Protein AF-A0A8I1UK30-F1 (afdb_monomer_lite)

Structure (mmCIF, N/CA/C/O backbone):
data_AF-A0A8I1UK30-F1
#
_entry.id   AF-A0A8I1UK30-F1
#
loop_
_atom_site.group_PDB
_atom_site.id
_atom_site.type_symbol
_atom_site.label_atom_id
_atom_site.label_alt_id
_atom_site.label_comp_id
_atom_site.label_asym_id
_atom_site.label_entity_id
_atom_site.label_seq_id
_atom_site.pdbx_PDB_ins_code
_atom_site.Cartn_x
_atom_site.Cartn_y
_atom_site.Cartn_z
_atom_site.occupancy
_atom_site.B_iso_or_equiv
_atom_site.auth_seq_id
_atom_site.auth_comp_id
_atom_site.auth_asym_id
_atom_site.auth_atom_id
_atom_site.pdbx_PDB_model_num
ATOM 1 N N . MET A 1 1 ? -23.308 -31.234 -6.712 1.00 50.31 1 MET A N 1
ATOM 2 C CA . MET A 1 1 ? -22.220 -30.333 -6.279 1.00 50.31 1 MET A CA 1
ATOM 3 C C . MET A 1 1 ? -22.793 -29.437 -5.202 1.00 50.31 1 MET A C 1
ATOM 5 O O . MET A 1 1 ? -23.796 -28.784 -5.464 1.00 50.31 1 MET A O 1
ATOM 9 N N . SER A 1 2 ? -22.263 -29.523 -3.980 1.00 52.38 2 SER A N 1
ATOM 10 C CA . SER A 1 2 ? -22.681 -28.654 -2.873 1.00 52.38 2 SER A CA 1
ATOM 11 C C . SER A 1 2 ? -22.330 -27.202 -3.210 1.00 52.38 2 SER A C 1
ATOM 13 O O . SER A 1 2 ? -21.312 -26.961 -3.854 1.00 52.38 2 SER A O 1
ATOM 15 N N . ALA A 1 3 ? -23.142 -26.240 -2.773 1.00 56.44 3 ALA A N 1
ATOM 16 C CA . ALA A 1 3 ? -22.876 -24.811 -2.966 1.00 56.44 3 ALA A CA 1
ATOM 17 C C . ALA A 1 3 ? -21.623 -24.302 -2.210 1.00 56.44 3 ALA A C 1
ATOM 19 O O . ALA A 1 3 ? -21.266 -23.135 -2.356 1.00 56.44 3 ALA A O 1
ATOM 20 N N . ASP A 1 4 ?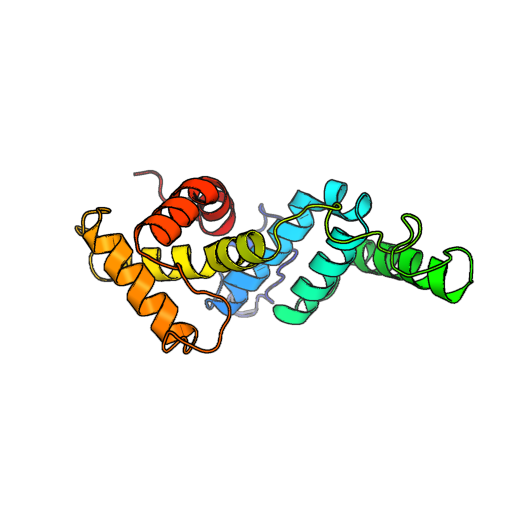 -20.965 -25.165 -1.428 1.00 56.59 4 ASP A N 1
ATOM 21 C CA . ASP A 1 4 ? -19.765 -24.858 -0.636 1.00 56.59 4 ASP A CA 1
ATOM 22 C C . ASP A 1 4 ? -18.428 -25.039 -1.377 1.00 56.59 4 ASP A C 1
ATOM 24 O O . ASP A 1 4 ? -17.391 -24.640 -0.856 1.00 56.59 4 ASP A O 1
ATOM 28 N N . ASP A 1 5 ? -18.422 -25.584 -2.597 1.00 65.56 5 ASP A N 1
ATOM 29 C CA . ASP A 1 5 ? -17.180 -25.924 -3.322 1.00 65.56 5 ASP A CA 1
ATOM 30 C C . ASP A 1 5 ? -16.670 -24.810 -4.257 1.00 65.56 5 ASP A C 1
ATOM 32 O O . ASP A 1 5 ? -15.857 -25.039 -5.156 1.00 65.56 5 ASP A O 1
ATOM 36 N N . GLN A 1 6 ? -17.160 -23.578 -4.091 1.00 69.19 6 GLN A N 1
ATOM 37 C CA . GLN A 1 6 ? -16.719 -22.471 -4.934 1.00 69.19 6 GLN A CA 1
ATOM 38 C C . GLN A 1 6 ? -15.297 -22.037 -4.541 1.00 69.19 6 GLN A C 1
ATOM 40 O O . GLN A 1 6 ? -15.047 -21.508 -3.452 1.00 69.19 6 GLN A O 1
ATOM 45 N N . VAL A 1 7 ? -14.352 -22.268 -5.455 1.00 79.94 7 VAL A N 1
ATOM 46 C CA . VAL A 1 7 ? -12.963 -21.813 -5.338 1.00 79.94 7 VAL A CA 1
ATOM 47 C C . VAL A 1 7 ? -12.948 -20.285 -5.301 1.00 79.94 7 VAL A C 1
ATOM 49 O O . VAL A 1 7 ? -13.528 -19.628 -6.165 1.00 79.94 7 VAL A O 1
ATOM 52 N N . PHE A 1 8 ? -12.300 -19.723 -4.279 1.00 82.56 8 PHE A N 1
ATOM 53 C CA . PHE A 1 8 ? -12.121 -18.281 -4.152 1.00 82.56 8 PHE A CA 1
ATOM 54 C C . PHE A 1 8 ? -11.173 -17.789 -5.251 1.00 82.56 8 PHE A C 1
ATOM 56 O O . PHE A 1 8 ? -10.024 -18.225 -5.314 1.00 82.56 8 PHE A O 1
ATOM 63 N N . ASP A 1 9 ? -11.656 -16.883 -6.098 1.00 85.56 9 ASP A N 1
ATOM 64 C CA . ASP A 1 9 ? -10.844 -16.190 -7.095 1.00 85.56 9 ASP A CA 1
ATOM 65 C C . ASP A 1 9 ? -10.746 -14.698 -6.726 1.00 85.56 9 ASP A C 1
ATOM 67 O O . ASP A 1 9 ? -11.724 -13.959 -6.887 1.00 85.56 9 ASP A O 1
ATOM 71 N N . PRO A 1 10 ? -9.584 -14.221 -6.237 1.00 84.25 10 PRO A N 1
ATOM 72 C CA . PRO A 1 10 ? -9.408 -12.821 -5.863 1.00 84.25 10 PRO A CA 1
ATOM 73 C C . PRO A 1 10 ? -9.454 -11.870 -7.068 1.00 84.25 10 PRO A C 1
ATOM 75 O O . PRO A 1 10 ? -9.667 -10.670 -6.883 1.00 84.25 10 PRO A O 1
ATOM 78 N N . TRP A 1 11 ? -9.272 -12.382 -8.289 1.00 87.19 11 TRP A N 1
ATOM 79 C CA . TRP A 1 11 ? -9.275 -11.607 -9.529 1.00 87.19 11 TRP A CA 1
ATOM 80 C C . TRP A 1 11 ? -10.645 -11.558 -10.213 1.00 87.19 11 TRP A C 1
ATOM 82 O O . TRP A 1 11 ? -10.782 -10.888 -11.241 1.00 87.19 11 TRP A O 1
ATOM 92 N N . ALA A 1 12 ? -11.657 -12.226 -9.650 1.00 81.94 12 ALA A N 1
ATOM 93 C CA . ALA A 1 12 ? -12.985 -12.288 -10.239 1.00 81.94 12 ALA A CA 1
ATOM 94 C C . ALA A 1 12 ? -13.599 -10.879 -10.422 1.00 81.94 12 ALA A C 1
ATOM 96 O O . ALA A 1 12 ? -13.458 -10.011 -9.548 1.00 81.94 12 ALA A O 1
ATOM 97 N N . PRO A 1 13 ? -14.317 -10.625 -11.537 1.00 69.25 13 PRO A N 1
ATOM 98 C CA . PRO A 1 13 ? -14.999 -9.354 -11.763 1.00 69.25 13 PRO A CA 1
ATOM 99 C C . PRO A 1 13 ? -15.991 -9.024 -10.640 1.00 69.25 13 PRO A C 1
ATOM 101 O O . PRO A 1 13 ? -16.641 -9.916 -10.093 1.00 69.25 13 PRO A O 1
ATOM 104 N N . ILE A 1 14 ? -16.164 -7.728 -10.351 1.00 56.78 14 ILE A N 1
ATOM 105 C CA . ILE A 1 14 ? -17.041 -7.204 -9.279 1.00 56.78 14 ILE A CA 1
ATOM 106 C C . ILE A 1 14 ? -18.488 -7.712 -9.400 1.00 56.78 14 ILE A C 1
ATOM 108 O O . ILE A 1 14 ? -19.177 -7.870 -8.395 1.00 56.78 14 ILE A O 1
ATOM 112 N N . GLU A 1 15 ? -18.942 -7.970 -10.624 1.00 56.75 15 GLU A N 1
ATOM 113 C CA . GLU A 1 15 ? -20.310 -8.397 -10.927 1.00 56.75 15 GLU A CA 1
ATOM 114 C C . GLU A 1 15 ? -20.541 -9.899 -10.712 1.00 56.75 15 GLU A C 1
ATOM 116 O O . GLU A 1 15 ? -21.681 -10.357 -10.731 1.00 56.75 15 GLU A O 1
ATOM 121 N N . SER A 1 16 ? -19.480 -10.675 -10.477 1.00 57.94 16 SER A N 1
ATOM 122 C CA . SER A 1 16 ? -19.604 -12.111 -10.239 1.00 57.94 16 SER A CA 1
ATOM 123 C C . SER A 1 16 ? -20.128 -12.402 -8.827 1.00 57.94 16 SER A C 1
ATOM 125 O O . SER A 1 16 ? -19.696 -11.800 -7.841 1.00 57.94 16 SER A O 1
ATOM 127 N N . GLU A 1 17 ? -21.030 -13.381 -8.699 1.00 56.00 17 GLU A N 1
ATOM 128 C CA . GLU A 1 17 ? -21.495 -13.880 -7.393 1.00 56.00 17 GLU A CA 1
ATOM 129 C C . GLU A 1 17 ? -20.339 -14.370 -6.500 1.00 56.00 17 GLU A C 1
ATOM 131 O O . GLU A 1 17 ? -20.442 -14.305 -5.274 1.00 56.00 17 GLU A O 1
ATOM 136 N N . ALA A 1 18 ? -19.206 -14.760 -7.100 1.00 51.00 18 ALA A N 1
ATOM 137 C CA . ALA A 1 18 ? -17.977 -15.159 -6.412 1.00 51.00 18 ALA A CA 1
ATOM 138 C C . ALA A 1 18 ? -17.380 -14.047 -5.524 1.00 51.00 18 ALA A C 1
ATOM 140 O O . ALA A 1 18 ? -16.772 -14.338 -4.496 1.00 51.00 18 ALA A O 1
ATOM 141 N N . ALA A 1 19 ? -17.605 -12.769 -5.851 1.00 52.00 19 ALA A N 1
ATOM 142 C CA . ALA A 1 19 ? -17.094 -11.640 -5.070 1.00 52.00 19 ALA A CA 1
ATOM 143 C C . ALA A 1 19 ? -17.818 -11.435 -3.719 1.00 52.00 19 ALA A C 1
ATOM 145 O O . ALA A 1 19 ? -17.380 -10.614 -2.906 1.00 52.00 19 ALA A O 1
ATOM 146 N N . ARG A 1 20 ? -18.939 -12.138 -3.476 1.00 55.19 20 ARG A N 1
ATOM 147 C CA . ARG A 1 20 ? -19.853 -11.875 -2.347 1.00 55.19 20 ARG A CA 1
ATOM 148 C C . ARG A 1 20 ? -19.607 -12.718 -1.094 1.00 55.19 20 ARG A C 1
ATOM 150 O O . ARG A 1 20 ? -20.280 -12.482 -0.094 1.00 55.19 20 ARG A O 1
ATOM 157 N N . ARG A 1 21 ? -18.672 -13.673 -1.101 1.00 63.75 21 ARG A N 1
ATOM 158 C CA . ARG A 1 21 ? -18.444 -14.574 0.045 1.00 63.75 21 ARG A CA 1
ATOM 159 C C . 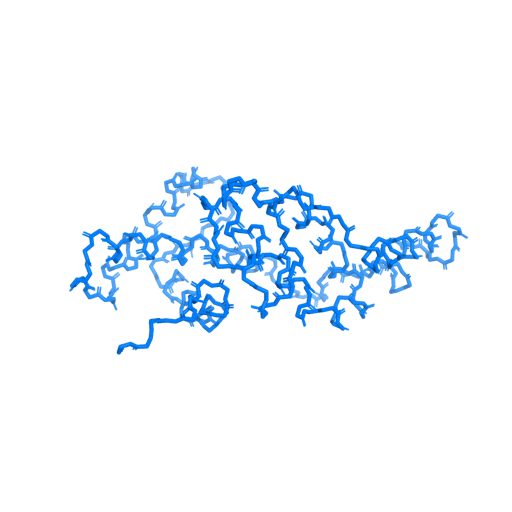ARG A 1 21 ? -16.964 -14.718 0.384 1.00 63.75 21 ARG A C 1
ATOM 161 O O . ARG A 1 21 ? -16.362 -15.748 0.110 1.00 63.75 21 ARG A O 1
ATOM 168 N N . TYR A 1 22 ? -16.389 -13.700 1.020 1.00 71.75 22 TYR A N 1
ATOM 169 C CA . TYR A 1 22 ? -15.145 -13.910 1.765 1.00 71.75 22 TYR A CA 1
ATOM 170 C C . TYR A 1 22 ? -15.457 -14.779 2.977 1.00 71.75 22 TYR A C 1
ATOM 172 O O . TYR A 1 22 ? -16.353 -14.445 3.755 1.00 71.75 22 TYR A O 1
ATOM 180 N N . ARG A 1 23 ? -14.734 -15.884 3.148 1.00 79.56 23 ARG A N 1
ATOM 181 C CA . ARG A 1 23 ? -14.915 -16.776 4.302 1.00 79.56 23 ARG A CA 1
ATOM 182 C C . ARG A 1 23 ? -14.201 -16.265 5.548 1.00 79.56 23 ARG A C 1
ATOM 184 O O . ARG A 1 23 ? -14.548 -16.657 6.656 1.00 79.56 23 ARG A O 1
ATOM 191 N N . ASN A 1 24 ? -13.186 -15.423 5.371 1.00 80.06 24 ASN A N 1
ATOM 192 C CA . ASN A 1 24 ? -12.346 -14.902 6.442 1.00 80.06 24 ASN A CA 1
ATOM 193 C C . ASN A 1 24 ? -11.689 -13.566 6.040 1.00 80.06 24 ASN A C 1
ATOM 195 O O . ASN A 1 24 ? -11.750 -13.140 4.883 1.00 80.06 24 ASN A O 1
ATOM 199 N N . ASP A 1 25 ? -11.031 -12.924 7.008 1.00 74.62 25 ASP A N 1
ATOM 200 C CA . ASP A 1 25 ? -10.311 -11.659 6.814 1.00 74.62 25 ASP A CA 1
ATOM 201 C C . ASP A 1 25 ? -9.193 -11.763 5.765 1.00 74.62 25 ASP A C 1
ATOM 203 O O . ASP A 1 25 ? -8.916 -10.793 5.061 1.00 74.62 25 ASP A O 1
ATOM 207 N N . HIS A 1 26 ? -8.557 -12.930 5.630 1.00 80.88 26 HIS A N 1
ATOM 208 C CA . HIS A 1 26 ? -7.477 -13.134 4.667 1.00 80.88 26 HIS A CA 1
ATOM 209 C C . HIS A 1 26 ? -7.989 -13.054 3.223 1.00 80.88 26 HIS A C 1
ATOM 211 O O . HIS A 1 26 ? -7.468 -12.272 2.430 1.00 80.88 26 HIS A O 1
ATOM 217 N N . GLU A 1 27 ? -9.066 -13.771 2.902 1.00 83.88 27 GLU A N 1
ATOM 218 C CA . GLU A 1 27 ? -9.719 -13.720 1.587 1.00 83.88 27 GLU A CA 1
ATOM 219 C C . GLU A 1 27 ? -10.284 -12.329 1.285 1.00 83.88 27 GLU A C 1
ATOM 221 O O . GLU A 1 27 ? -10.187 -11.842 0.156 1.00 83.88 27 GLU A O 1
ATOM 226 N N . LEU A 1 28 ? -10.830 -11.650 2.302 1.00 78.62 28 LEU A N 1
ATOM 227 C CA . LEU A 1 28 ? -11.248 -10.257 2.165 1.00 78.62 28 LEU A CA 1
ATOM 228 C C . LEU A 1 28 ? -10.068 -9.387 1.726 1.00 78.62 28 LEU A C 1
ATOM 230 O O . LEU A 1 28 ? -10.180 -8.667 0.732 1.00 78.62 28 LEU A O 1
ATOM 234 N N . MET A 1 29 ? -8.930 -9.480 2.416 1.00 79.31 29 MET A N 1
ATOM 235 C CA . MET A 1 29 ? -7.731 -8.718 2.068 1.00 79.31 29 MET A CA 1
ATOM 236 C C . MET A 1 29 ? -7.209 -9.073 0.676 1.00 79.31 29 MET A C 1
ATOM 238 O O . MET A 1 29 ? -6.905 -8.167 -0.098 1.00 79.31 29 MET A O 1
ATOM 242 N N . GLN A 1 30 ? -7.183 -10.355 0.313 1.00 85.62 30 GLN A N 1
ATOM 243 C CA . GLN A 1 30 ? -6.809 -10.806 -1.027 1.00 85.62 30 GLN A CA 1
ATOM 244 C C . GLN A 1 30 ? -7.672 -10.154 -2.111 1.00 85.62 30 GLN A C 1
ATOM 246 O O . GLN A 1 30 ? -7.141 -9.545 -3.042 1.00 85.62 30 GLN A O 1
ATOM 251 N N . GLY A 1 31 ? -8.999 -10.197 -1.958 1.00 84.00 31 GLY A N 1
ATOM 252 C CA . GLY A 1 31 ? -9.918 -9.565 -2.903 1.00 84.00 31 GLY A CA 1
ATOM 253 C C . GLY A 1 31 ? -9.755 -8.044 -2.952 1.00 84.00 31 GLY A C 1
ATOM 254 O O . GLY A 1 31 ? -9.777 -7.445 -4.028 1.00 84.00 31 GLY A O 1
ATOM 255 N N . VAL A 1 32 ? -9.559 -7.393 -1.802 1.00 81.25 32 VAL A N 1
ATOM 256 C CA . VAL A 1 32 ? -9.328 -5.941 -1.719 1.00 81.25 32 VAL A CA 1
ATOM 257 C C . VAL A 1 32 ? -8.067 -5.536 -2.482 1.00 81.25 32 VAL A C 1
ATOM 259 O O . VAL A 1 32 ? -8.097 -4.578 -3.259 1.00 81.25 32 VAL A O 1
ATOM 262 N N . ILE A 1 33 ? -6.975 -6.276 -2.301 1.00 87.12 33 ILE A N 1
ATOM 263 C CA . ILE A 1 33 ? -5.687 -5.991 -2.935 1.00 87.12 33 ILE A CA 1
ATOM 264 C C . ILE A 1 33 ? -5.744 -6.273 -4.436 1.00 87.12 33 ILE A C 1
ATOM 266 O O . ILE A 1 33 ? -5.364 -5.405 -5.223 1.00 87.12 33 ILE A O 1
ATOM 270 N N . ALA A 1 34 ? -6.296 -7.414 -4.850 1.00 90.19 34 ALA A N 1
ATOM 271 C CA . ALA A 1 34 ? -6.469 -7.751 -6.261 1.00 90.19 34 ALA A CA 1
ATOM 272 C C . ALA A 1 34 ? -7.338 -6.715 -7.002 1.00 90.19 34 ALA A C 1
ATOM 274 O O . ALA A 1 34 ? -6.984 -6.259 -8.097 1.00 90.19 34 ALA A O 1
ATOM 275 N N . ARG A 1 35 ? -8.420 -6.230 -6.372 1.00 86.50 35 ARG A N 1
ATOM 276 C CA . ARG A 1 35 ? -9.212 -5.101 -6.894 1.00 86.50 35 ARG A CA 1
ATOM 277 C C . ARG A 1 35 ? -8.409 -3.810 -6.972 1.00 86.50 35 ARG A C 1
ATOM 279 O O . ARG A 1 35 ? -8.512 -3.092 -7.964 1.00 86.50 35 ARG A O 1
ATOM 286 N N . GLY A 1 36 ? -7.624 -3.503 -5.943 1.00 88.00 36 GLY A N 1
ATOM 287 C CA . GLY A 1 36 ? -6.757 -2.326 -5.913 1.00 88.00 36 GLY A CA 1
ATOM 288 C C . GLY A 1 36 ? -5.708 -2.335 -7.028 1.00 88.00 36 GLY A C 1
ATOM 289 O O . GLY A 1 36 ? -5.463 -1.297 -7.639 1.00 88.00 36 GLY A O 1
ATOM 290 N N . ILE A 1 37 ? -5.127 -3.501 -7.326 1.00 93.38 37 ILE A N 1
ATOM 291 C CA . ILE A 1 37 ? -4.189 -3.697 -8.440 1.00 93.38 37 ILE A CA 1
ATOM 292 C C . ILE A 1 37 ? -4.919 -3.542 -9.781 1.00 93.38 37 ILE A C 1
ATOM 294 O O . ILE A 1 37 ? -4.463 -2.798 -10.645 1.00 93.38 37 ILE A O 1
ATOM 298 N N . THR A 1 38 ? -6.092 -4.159 -9.932 1.00 91.94 38 THR A N 1
ATOM 299 C CA . THR A 1 38 ? -6.888 -4.079 -11.169 1.00 91.94 38 THR A CA 1
ATOM 300 C C . THR A 1 38 ? -7.321 -2.645 -11.487 1.00 91.94 38 THR A C 1
ATOM 302 O O . THR A 1 38 ? -7.149 -2.186 -12.614 1.00 91.94 38 THR A O 1
ATOM 305 N N . ARG A 1 39 ? -7.827 -1.899 -10.494 1.00 89.81 39 ARG A N 1
ATOM 306 C CA . ARG A 1 39 ? -8.268 -0.501 -10.665 1.00 89.81 39 ARG A CA 1
ATOM 307 C C . ARG A 1 39 ? -7.129 0.437 -11.067 1.00 89.81 39 ARG A C 1
ATOM 309 O O . ARG A 1 39 ? -7.358 1.360 -11.837 1.00 89.81 39 ARG A O 1
ATOM 316 N N . ARG A 1 40 ? -5.916 0.194 -10.561 1.00 93.12 40 ARG A N 1
ATOM 317 C CA . ARG A 1 40 ? -4.733 1.033 -10.809 1.00 93.12 40 ARG A CA 1
ATOM 318 C C . ARG A 1 40 ? -3.864 0.533 -11.957 1.00 93.12 40 ARG A C 1
ATOM 320 O O . ARG A 1 40 ? -2.748 1.012 -12.118 1.00 93.12 40 ARG A O 1
ATOM 327 N N . ARG A 1 41 ? -4.341 -0.415 -12.771 1.00 95.00 41 ARG A N 1
ATOM 328 C CA . ARG A 1 41 ? -3.539 -1.029 -13.840 1.00 95.00 41 ARG A CA 1
ATOM 329 C C . ARG A 1 41 ? -2.835 0.002 -14.729 1.00 95.00 41 ARG A C 1
ATOM 331 O O . ARG A 1 41 ? -1.637 -0.116 -14.952 1.00 95.00 41 ARG A O 1
ATOM 338 N N . SER A 1 42 ? -3.556 1.028 -15.184 1.00 93.94 42 SER A N 1
ATOM 339 C CA . SER A 1 42 ? -3.001 2.060 -16.072 1.00 93.94 42 SER A CA 1
ATOM 340 C C . SER A 1 42 ? -1.929 2.933 -15.409 1.00 93.94 42 SER A C 1
ATOM 342 O O . SER A 1 42 ? -1.061 3.464 -16.099 1.00 93.94 42 SER A O 1
ATOM 344 N N . GLU A 1 43 ? -1.979 3.101 -14.088 1.00 93.38 43 GLU A N 1
ATOM 345 C CA . GLU A 1 43 ? -0.961 3.801 -13.296 1.00 93.38 43 GLU A CA 1
ATOM 346 C C . GLU A 1 43 ? 0.253 2.896 -13.070 1.00 93.38 43 GLU A C 1
ATOM 348 O O . GLU A 1 43 ? 1.393 3.330 -13.237 1.00 93.38 43 GLU A O 1
ATOM 353 N N . ILE A 1 44 ? -0.004 1.620 -12.762 1.00 96.12 44 ILE A N 1
ATOM 354 C CA . ILE A 1 44 ? 1.015 0.593 -12.546 1.00 96.12 44 ILE A CA 1
ATOM 355 C C . ILE A 1 44 ? 1.868 0.417 -13.802 1.00 96.12 44 ILE A C 1
ATOM 357 O O . ILE A 1 44 ? 3.086 0.498 -13.721 1.00 96.12 44 ILE A O 1
ATOM 361 N N . GLU A 1 45 ? 1.261 0.255 -14.978 1.00 94.88 45 GLU A N 1
ATOM 362 C CA . GLU A 1 45 ? 2.000 0.076 -16.239 1.00 94.88 45 GLU A CA 1
ATOM 363 C C . GLU A 1 45 ? 2.929 1.271 -16.552 1.00 94.88 45 GLU A C 1
ATOM 365 O O . GLU A 1 45 ? 3.996 1.103 -17.148 1.00 94.88 45 GLU A O 1
ATOM 370 N N . LYS A 1 46 ? 2.578 2.481 -16.095 1.00 93.38 46 LYS A N 1
ATOM 371 C CA . LYS A 1 46 ? 3.369 3.702 -16.318 1.00 93.38 46 LYS A CA 1
ATOM 372 C C . LYS A 1 46 ? 4.530 3.870 -15.339 1.00 93.38 46 LYS A C 1
ATOM 374 O O . LYS A 1 46 ? 5.498 4.541 -15.687 1.00 93.38 46 LYS A O 1
ATOM 379 N N . SER A 1 47 ? 4.470 3.271 -14.151 1.00 93.75 47 SER A N 1
ATOM 380 C CA . SER A 1 47 ? 5.448 3.485 -13.078 1.00 93.75 47 SER A CA 1
ATOM 381 C C . SER A 1 47 ? 6.135 2.185 -12.676 1.00 93.75 47 SER A C 1
ATOM 383 O O . SER A 1 47 ? 5.512 1.265 -12.152 1.00 93.75 47 SER A O 1
ATOM 385 N N . GLY A 1 48 ? 7.453 2.115 -12.862 1.00 94.88 48 GLY A N 1
ATOM 386 C CA . GLY A 1 48 ? 8.222 0.924 -12.501 1.00 94.88 48 GLY A CA 1
ATOM 387 C C . GLY A 1 48 ? 8.179 0.606 -11.007 1.00 94.88 48 GLY A C 1
ATOM 388 O O . GLY A 1 48 ? 8.104 -0.563 -10.623 1.00 94.88 48 GLY A O 1
ATOM 389 N N . PHE A 1 49 ? 8.118 1.634 -10.165 1.00 93.94 49 PHE A N 1
ATOM 390 C CA . PHE A 1 49 ? 7.911 1.460 -8.736 1.00 93.94 49 PHE A CA 1
ATOM 391 C C . PHE A 1 49 ? 6.553 0.824 -8.422 1.00 93.94 49 PHE A C 1
ATOM 393 O O . PHE A 1 49 ? 6.484 -0.103 -7.617 1.00 93.94 49 PHE A O 1
ATOM 400 N N . GLU A 1 50 ? 5.483 1.253 -9.094 1.00 95.31 50 GLU A N 1
ATOM 401 C CA . GLU A 1 50 ? 4.147 0.683 -8.892 1.00 95.31 50 GLU A CA 1
ATOM 402 C C . GLU A 1 50 ? 4.059 -0.773 -9.372 1.00 95.31 50 GLU A C 1
ATOM 404 O O . GLU A 1 50 ? 3.388 -1.584 -8.734 1.00 95.31 50 GLU A O 1
ATOM 409 N N . VAL A 1 51 ? 4.791 -1.149 -10.430 1.00 97.56 51 VAL A N 1
ATOM 410 C CA . VAL A 1 51 ? 4.941 -2.559 -10.851 1.00 97.56 51 VAL A CA 1
ATOM 411 C C . VAL A 1 51 ? 5.556 -3.387 -9.729 1.00 97.56 51 VAL A C 1
ATOM 413 O O . VAL A 1 51 ? 5.031 -4.441 -9.368 1.00 97.56 51 VAL A O 1
ATOM 416 N N . MET A 1 52 ? 6.651 -2.900 -9.145 1.00 96.25 52 MET A N 1
ATOM 417 C CA . MET A 1 52 ? 7.329 -3.582 -8.045 1.00 96.25 52 MET A CA 1
ATOM 418 C C . MET A 1 52 ? 6.429 -3.691 -6.811 1.00 96.25 52 MET A C 1
ATOM 420 O O . MET A 1 52 ? 6.365 -4.750 -6.186 1.00 96.25 52 MET A O 1
ATOM 424 N N . GLN A 1 53 ? 5.696 -2.624 -6.487 1.00 94.69 53 GLN A N 1
ATOM 425 C CA . GLN A 1 53 ? 4.760 -2.594 -5.370 1.00 94.69 53 GLN A CA 1
ATOM 426 C C . GLN A 1 53 ? 3.609 -3.585 -5.575 1.00 94.69 53 GLN A C 1
ATOM 428 O O . GLN A 1 53 ? 3.291 -4.333 -4.654 1.00 94.69 53 GLN A O 1
ATOM 433 N N . ALA A 1 54 ? 3.035 -3.657 -6.777 1.00 96.75 54 ALA A N 1
ATOM 434 C CA . ALA A 1 54 ? 1.974 -4.609 -7.095 1.00 96.75 54 ALA A CA 1
ATOM 435 C C . ALA A 1 54 ? 2.461 -6.067 -7.019 1.00 96.75 54 ALA A C 1
ATOM 437 O O . ALA A 1 54 ? 1.761 -6.915 -6.472 1.00 96.75 54 ALA A O 1
ATOM 438 N N . VAL A 1 55 ? 3.680 -6.364 -7.490 1.00 97.81 55 VAL A N 1
ATOM 439 C CA . VAL A 1 55 ? 4.296 -7.697 -7.334 1.00 97.81 55 VAL A CA 1
ATOM 440 C C . VAL A 1 55 ? 4.528 -8.028 -5.858 1.00 97.81 55 VAL A C 1
ATOM 442 O O . VAL A 1 55 ? 4.219 -9.137 -5.420 1.00 97.81 55 VAL A O 1
ATOM 445 N N . ALA A 1 56 ? 5.030 -7.070 -5.077 1.00 95.56 56 ALA A N 1
ATOM 446 C CA . ALA A 1 56 ? 5.231 -7.243 -3.643 1.00 95.56 56 ALA A CA 1
ATOM 447 C C . ALA A 1 56 ? 3.907 -7.453 -2.892 1.00 95.56 56 ALA A C 1
ATOM 449 O O . ALA A 1 56 ? 3.865 -8.233 -1.942 1.00 95.56 56 ALA A O 1
ATOM 450 N N . ASP A 1 57 ? 2.832 -6.786 -3.309 1.00 93.31 57 ASP A N 1
ATOM 451 C CA . ASP A 1 57 ? 1.499 -6.994 -2.751 1.00 93.31 57 ASP A CA 1
ATOM 452 C C . ASP A 1 57 ? 0.961 -8.381 -3.122 1.00 93.31 57 ASP A C 1
ATOM 454 O O . ASP A 1 57 ? 0.466 -9.079 -2.239 1.00 93.31 57 ASP A O 1
ATOM 458 N N . CYS A 1 58 ? 1.149 -8.848 -4.363 1.00 96.06 58 CYS A N 1
ATOM 459 C CA . CYS A 1 58 ? 0.806 -10.225 -4.719 1.00 96.06 58 CYS A CA 1
ATOM 460 C C . CYS A 1 58 ? 1.544 -11.243 -3.839 1.00 96.06 58 CYS A C 1
ATOM 462 O O . CYS A 1 58 ? 0.915 -12.138 -3.288 1.00 96.06 58 CYS A O 1
ATOM 464 N N . ALA A 1 59 ? 2.853 -11.073 -3.635 1.00 94.81 59 ALA A N 1
ATOM 465 C CA . ALA A 1 59 ? 3.629 -11.958 -2.768 1.00 94.81 59 ALA A CA 1
ATOM 466 C C . ALA A 1 59 ? 3.185 -11.888 -1.295 1.00 94.81 59 ALA A C 1
ATOM 468 O O . ALA A 1 59 ? 3.103 -12.914 -0.629 1.00 94.81 59 ALA A O 1
ATOM 469 N N . ARG A 1 60 ? 2.881 -10.687 -0.780 1.00 87.69 60 ARG A N 1
ATOM 470 C CA . ARG A 1 60 ? 2.472 -10.477 0.620 1.00 87.69 60 ARG A CA 1
ATOM 471 C C . ARG A 1 60 ? 1.130 -11.121 0.950 1.00 87.69 60 ARG A C 1
ATOM 473 O O . ARG A 1 60 ? 0.959 -11.588 2.068 1.00 87.69 60 ARG A O 1
ATOM 480 N N . TYR A 1 61 ? 0.189 -11.073 0.016 1.00 86.12 61 TYR A N 1
ATOM 481 C CA . TYR A 1 61 ? -1.169 -11.577 0.208 1.00 86.12 61 TYR A CA 1
ATOM 482 C C . TYR A 1 61 ? -1.399 -12.905 -0.520 1.00 86.12 61 TYR A C 1
ATOM 484 O O . TYR A 1 61 ? -2.542 -13.277 -0.752 1.00 86.12 61 TYR A O 1
ATOM 492 N N . GLU A 1 62 ? -0.330 -13.609 -0.905 1.00 92.88 62 GLU A N 1
ATOM 493 C CA . GLU A 1 62 ? -0.403 -14.936 -1.536 1.00 92.88 62 GLU A CA 1
ATOM 494 C C . GLU A 1 62 ? -1.287 -14.968 -2.801 1.00 92.88 62 GLU A C 1
ATOM 496 O O . GLU A 1 62 ? -1.967 -15.950 -3.096 1.00 92.88 62 GLU A O 1
ATOM 501 N N . LEU A 1 63 ? -1.294 -13.874 -3.565 1.00 94.25 63 LEU A N 1
ATOM 502 C CA . LEU A 1 63 ? -2.017 -13.779 -4.827 1.00 94.25 63 LEU A CA 1
ATOM 503 C C . LEU A 1 63 ? -1.164 -14.329 -5.969 1.00 94.25 63 LEU A C 1
ATOM 505 O O . LEU A 1 63 ? 0.017 -13.999 -6.110 1.00 94.25 63 LEU A O 1
ATOM 509 N N . VAL A 1 64 ? -1.800 -15.077 -6.870 1.00 95.94 64 VAL A N 1
ATOM 510 C CA . VAL A 1 64 ? -1.202 -15.398 -8.170 1.00 95.94 64 VAL A CA 1
ATOM 511 C C . VAL A 1 64 ? -1.020 -14.101 -8.958 1.00 95.94 64 VAL A C 1
ATOM 513 O O . VAL A 1 64 ? -1.972 -13.342 -9.136 1.00 95.94 64 VAL A O 1
ATOM 516 N N . ILE A 1 65 ? 0.201 -13.841 -9.432 1.00 96.69 65 ILE A N 1
ATOM 517 C CA . ILE A 1 65 ? 0.515 -12.646 -10.227 1.00 96.69 65 ILE A CA 1
ATOM 518 C C . ILE A 1 65 ? -0.232 -12.727 -11.570 1.00 96.69 65 ILE A C 1
ATOM 520 O O . ILE A 1 65 ? -0.057 -13.710 -12.295 1.00 96.69 65 ILE A O 1
ATOM 524 N N . PRO A 1 66 ? -1.026 -11.708 -11.950 1.00 96.56 66 PRO A N 1
ATOM 525 C CA . PRO A 1 66 ? -1.755 -11.735 -13.208 1.00 96.56 66 PRO A CA 1
ATOM 526 C C . PRO A 1 66 ? -0.786 -11.591 -14.399 1.00 96.56 66 PRO A C 1
ATOM 528 O O . PRO A 1 66 ? 0.220 -10.882 -14.277 1.00 96.56 66 PRO A O 1
ATOM 531 N N . PRO A 1 67 ? -1.079 -12.197 -15.570 1.00 97.00 67 PRO A N 1
ATOM 532 C CA . PRO A 1 67 ? -0.145 -12.240 -16.701 1.00 97.00 67 PRO A CA 1
ATOM 533 C C . PRO A 1 67 ? 0.401 -10.873 -17.126 1.00 97.00 67 PRO A C 1
ATOM 535 O O . PRO A 1 67 ? 1.606 -10.725 -17.302 1.00 97.00 67 PRO A O 1
ATOM 538 N N . TRP A 1 68 ? -0.460 -9.851 -17.188 1.00 96.75 68 TRP A N 1
ATOM 539 C CA . TRP A 1 68 ? -0.061 -8.493 -17.577 1.00 96.75 68 TRP A CA 1
ATOM 540 C C . TRP A 1 68 ? 0.979 -7.882 -16.625 1.00 96.75 68 TRP A C 1
ATOM 542 O O . TRP A 1 68 ? 1.913 -7.220 -17.072 1.00 96.75 68 TRP A O 1
ATOM 552 N N . LEU A 1 69 ? 0.855 -8.136 -15.318 1.00 98.00 69 LEU A N 1
ATOM 553 C CA . LEU A 1 69 ? 1.793 -7.628 -14.318 1.00 98.00 69 LEU A CA 1
ATOM 554 C C . LEU A 1 69 ? 3.117 -8.391 -14.389 1.00 98.00 69 LEU A C 1
ATOM 556 O O . LEU A 1 69 ? 4.186 -7.794 -14.270 1.00 98.00 69 LEU A O 1
ATOM 560 N N . ALA A 1 70 ? 3.049 -9.705 -14.620 1.00 98.25 70 ALA A N 1
ATOM 561 C CA . ALA A 1 70 ? 4.233 -10.529 -14.821 1.00 98.25 70 ALA A CA 1
ATOM 562 C C . ALA A 1 70 ? 5.022 -10.086 -16.062 1.00 98.25 70 ALA A C 1
ATOM 564 O O . ALA A 1 70 ? 6.250 -10.020 -16.012 1.00 98.25 70 ALA A O 1
ATOM 565 N N . ASP A 1 71 ? 4.341 -9.782 -17.166 1.00 98.19 71 ASP A N 1
ATOM 566 C CA . ASP A 1 71 ? 4.977 -9.320 -18.401 1.00 98.19 71 ASP A CA 1
ATOM 567 C C . ASP A 1 71 ? 5.631 -7.952 -18.226 1.00 98.19 71 ASP A C 1
ATOM 569 O O . ASP A 1 71 ? 6.779 -7.769 -18.633 1.00 98.19 71 ASP A O 1
ATOM 573 N N . GLU A 1 72 ? 4.967 -7.029 -17.533 1.00 97.88 72 GLU A N 1
ATOM 574 C CA . GLU A 1 72 ? 5.530 -5.711 -17.253 1.00 97.88 72 GLU A CA 1
ATOM 575 C C . GLU A 1 72 ? 6.743 -5.785 -16.308 1.00 97.88 72 GLU A C 1
ATOM 577 O O . GLU A 1 72 ? 7.776 -5.156 -16.560 1.00 97.88 72 GLU A O 1
ATOM 582 N N . PHE A 1 73 ? 6.679 -6.626 -15.269 1.00 98.31 73 PHE A N 1
ATOM 583 C CA . PHE A 1 73 ? 7.829 -6.899 -14.405 1.00 98.31 73 PHE A CA 1
ATOM 584 C C . PHE A 1 73 ? 8.997 -7.498 -15.200 1.00 98.31 73 PHE A C 1
ATOM 586 O O . PHE A 1 73 ? 10.123 -7.007 -15.110 1.00 98.31 73 PHE A O 1
ATOM 593 N N . LYS A 1 74 ? 8.736 -8.526 -16.023 1.00 98.31 74 LYS A N 1
ATOM 594 C CA . LYS A 1 74 ? 9.746 -9.161 -16.885 1.00 98.31 74 LYS A CA 1
ATOM 595 C C . LYS A 1 74 ? 10.376 -8.154 -17.843 1.00 98.31 74 LYS A C 1
ATOM 597 O O . LYS A 1 74 ? 11.592 -8.171 -18.003 1.00 98.31 74 LYS A O 1
ATOM 602 N N . ARG A 1 75 ? 9.581 -7.281 -18.469 1.00 97.81 75 ARG A N 1
ATOM 603 C CA . ARG A 1 75 ? 10.063 -6.244 -19.393 1.00 97.81 75 ARG A CA 1
ATOM 604 C C . ARG A 1 75 ? 11.084 -5.331 -18.711 1.00 97.81 75 ARG A C 1
ATOM 606 O O . ARG A 1 75 ? 12.184 -5.163 -19.232 1.00 97.81 75 ARG A O 1
ATOM 613 N N . ARG A 1 76 ? 10.749 -4.806 -17.528 1.00 97.62 76 ARG A N 1
ATOM 614 C CA . ARG A 1 76 ? 11.615 -3.904 -16.743 1.00 97.62 76 ARG A CA 1
ATOM 615 C C . ARG A 1 76 ? 12.844 -4.615 -16.177 1.00 97.62 76 ARG A C 1
ATOM 617 O O . ARG A 1 76 ? 13.952 -4.097 -16.268 1.00 97.62 76 ARG A O 1
ATOM 624 N N . PHE A 1 77 ? 12.671 -5.835 -15.670 1.00 98.06 77 PHE A N 1
ATOM 625 C CA . PHE A 1 77 ? 13.773 -6.682 -15.211 1.00 98.06 77 PHE A CA 1
ATOM 626 C C . PHE A 1 77 ? 14.765 -6.984 -16.343 1.00 98.06 77 PHE A C 1
ATOM 628 O O . PHE A 1 77 ? 15.979 -6.854 -16.181 1.00 98.06 77 PHE A O 1
ATOM 635 N N . ASN A 1 78 ? 14.249 -7.341 -17.522 1.00 98.00 78 ASN A N 1
ATOM 636 C CA . ASN A 1 78 ? 15.067 -7.640 -18.690 1.00 98.00 78 ASN A CA 1
ATOM 637 C C . ASN A 1 78 ? 15.792 -6.405 -19.231 1.00 98.00 78 ASN A C 1
ATOM 639 O O . ASN A 1 78 ? 16.861 -6.573 -19.809 1.00 98.00 78 ASN A O 1
ATOM 643 N N . ALA A 1 79 ? 15.274 -5.188 -19.027 1.00 97.69 79 ALA A N 1
ATOM 644 C CA . ALA A 1 79 ? 15.990 -3.968 -19.394 1.00 97.69 79 ALA A CA 1
ATOM 645 C C . ALA A 1 79 ? 17.337 -3.868 -18.658 1.00 97.69 79 ALA A C 1
ATOM 647 O O . ALA A 1 79 ? 18.354 -3.587 -19.286 1.00 97.69 79 ALA A O 1
ATOM 648 N N . VAL A 1 80 ? 17.373 -4.189 -17.359 1.00 96.88 80 VAL A N 1
ATOM 649 C CA . VAL A 1 80 ? 18.629 -4.250 -16.589 1.00 96.88 80 VAL A CA 1
ATOM 650 C C . VAL A 1 80 ? 19.465 -5.457 -17.007 1.00 96.88 80 VAL A C 1
ATOM 652 O O . VAL A 1 80 ? 20.639 -5.313 -17.334 1.00 96.88 80 VAL A O 1
ATOM 655 N N . ARG A 1 81 ? 18.857 -6.651 -17.058 1.00 97.69 81 ARG A N 1
ATOM 656 C CA . ARG A 1 81 ? 19.565 -7.902 -17.388 1.00 97.69 81 ARG A CA 1
ATOM 657 C C . ARG A 1 81 ? 20.255 -7.853 -18.753 1.00 97.69 81 ARG A C 1
ATOM 659 O O . ARG A 1 81 ? 21.332 -8.413 -18.921 1.00 97.69 81 ARG A O 1
ATOM 666 N N . ASN A 1 82 ? 19.619 -7.215 -19.728 1.00 97.50 82 ASN A N 1
ATOM 667 C CA . ASN A 1 82 ? 20.123 -7.109 -21.091 1.00 97.50 82 ASN A CA 1
ATOM 668 C C . ASN A 1 82 ? 20.959 -5.831 -21.305 1.00 97.50 82 ASN A C 1
ATOM 670 O O . ASN A 1 82 ? 21.258 -5.509 -22.451 1.00 97.50 82 ASN A O 1
ATOM 674 N N . HIS A 1 83 ? 21.331 -5.115 -20.236 1.00 96.12 83 HIS A N 1
ATOM 675 C CA . HIS A 1 83 ? 22.147 -3.892 -20.272 1.00 96.12 83 HIS A CA 1
ATOM 676 C C . HIS A 1 83 ? 21.542 -2.742 -21.100 1.00 96.12 83 HIS A C 1
ATOM 678 O O . HIS A 1 83 ? 22.266 -1.883 -21.596 1.00 96.12 83 HIS A O 1
ATOM 684 N N . VAL A 1 84 ? 20.216 -2.723 -21.261 1.00 96.62 84 VAL A N 1
ATOM 685 C CA . VAL A 1 84 ? 19.484 -1.615 -21.896 1.00 96.62 84 VAL A CA 1
ATOM 686 C C . VAL A 1 84 ? 19.347 -0.454 -20.907 1.00 96.62 84 VAL A C 1
ATOM 688 O O . VAL A 1 84 ? 19.576 0.697 -21.262 1.00 96.62 84 VAL A O 1
ATOM 691 N N . ALA A 1 85 ? 19.031 -0.774 -19.650 1.00 96.19 85 ALA A N 1
ATOM 692 C CA . ALA A 1 85 ? 19.012 0.163 -18.537 1.00 96.19 85 ALA A CA 1
ATOM 693 C C . ALA A 1 85 ? 20.354 0.139 -17.795 1.00 96.19 85 ALA A C 1
ATOM 695 O O . ALA A 1 85 ? 20.906 -0.926 -17.511 1.00 96.19 85 ALA A O 1
ATOM 696 N N . SER A 1 86 ? 20.846 1.321 -17.429 1.00 94.06 86 SER A N 1
ATOM 697 C CA . SER A 1 86 ? 22.130 1.485 -16.730 1.00 94.06 86 SER A CA 1
ATOM 698 C C . SER A 1 86 ? 22.094 1.031 -15.264 1.00 94.06 86 SER A C 1
ATOM 700 O O . SER A 1 86 ? 23.122 0.694 -14.679 1.00 94.06 86 SER A O 1
ATOM 702 N N . SER A 1 87 ? 20.906 1.043 -14.656 1.00 95.94 87 SER A N 1
ATOM 703 C CA . SER A 1 87 ? 20.668 0.669 -13.263 1.00 95.94 87 SER A CA 1
ATOM 704 C C . SER A 1 87 ? 19.188 0.351 -13.023 1.00 95.94 87 SER A C 1
ATOM 706 O O . SER A 1 87 ? 18.348 0.504 -13.912 1.00 95.94 87 SER A O 1
ATOM 708 N N . TRP A 1 88 ? 18.851 -0.067 -11.803 1.00 95.25 88 TRP A N 1
ATOM 709 C CA . TRP A 1 88 ? 17.462 -0.245 -11.363 1.00 95.25 88 TRP A CA 1
ATOM 710 C C . TRP A 1 88 ? 16.701 1.077 -11.165 1.00 95.25 88 TRP A C 1
ATOM 712 O O . TRP A 1 88 ? 15.476 1.076 -11.233 1.00 95.25 88 TRP A O 1
ATOM 722 N N . ASP A 1 89 ? 17.425 2.183 -10.962 1.00 94.75 89 ASP A N 1
ATOM 723 C CA . ASP A 1 89 ? 16.875 3.540 -10.814 1.00 94.75 89 ASP A CA 1
ATOM 724 C C . ASP A 1 89 ? 16.551 4.199 -12.169 1.00 94.75 89 ASP A C 1
ATOM 726 O O . ASP A 1 89 ? 16.029 5.312 -12.209 1.00 94.75 89 ASP A O 1
ATOM 730 N N . ASP A 1 90 ? 16.906 3.545 -13.276 1.00 94.06 90 ASP A N 1
ATOM 731 C CA . ASP A 1 90 ? 16.647 4.007 -14.637 1.00 94.06 90 ASP A CA 1
ATOM 732 C C . ASP A 1 90 ? 15.144 3.926 -14.956 1.00 94.06 90 ASP A C 1
ATOM 734 O O . ASP A 1 90 ? 14.484 2.937 -14.634 1.00 94.06 90 ASP A O 1
ATOM 738 N N . GLU A 1 91 ? 14.585 4.939 -15.620 1.00 92.50 91 GLU A N 1
ATOM 739 C CA . GLU A 1 91 ? 13.155 4.975 -15.973 1.00 92.50 91 GLU A CA 1
ATOM 740 C C . GLU A 1 91 ? 12.749 3.841 -16.935 1.00 92.50 91 GLU A C 1
ATOM 742 O O . GLU A 1 91 ? 11.585 3.427 -16.971 1.00 92.50 91 GLU A O 1
ATOM 747 N N . GLN A 1 92 ? 13.705 3.283 -17.690 1.00 92.25 92 GLN A N 1
ATOM 748 C CA . GLN A 1 92 ? 13.473 2.109 -18.536 1.00 92.25 92 GLN A CA 1
ATOM 749 C C . GLN A 1 92 ? 13.350 0.803 -17.728 1.00 92.25 92 GLN A C 1
ATOM 751 O O . GLN A 1 92 ? 12.796 -0.176 -18.240 1.00 92.25 92 GLN A O 1
ATOM 756 N N . SER A 1 93 ? 13.834 0.784 -16.479 1.00 95.81 93 SER A N 1
ATOM 757 C CA . SER A 1 93 ? 13.697 -0.320 -15.527 1.00 95.81 93 SER A CA 1
ATOM 758 C C . SER A 1 93 ? 12.621 -0.003 -14.480 1.00 95.81 93 SER A C 1
ATOM 760 O O . SER A 1 93 ? 11.448 0.084 -14.845 1.00 95.81 93 SER A O 1
ATOM 762 N N . PHE A 1 94 ? 12.952 0.133 -13.194 1.00 95.88 94 PHE A N 1
ATOM 763 C CA . PHE A 1 94 ? 11.968 0.430 -12.149 1.00 95.88 94 PHE A CA 1
ATOM 764 C C . PHE A 1 94 ? 11.866 1.917 -11.799 1.00 95.88 94 PHE A C 1
ATOM 766 O O . PHE A 1 94 ? 10.875 2.312 -11.183 1.00 95.88 94 PHE A O 1
ATOM 773 N N . GLY A 1 95 ? 12.822 2.737 -12.238 1.00 93.56 95 GLY A N 1
ATOM 774 C C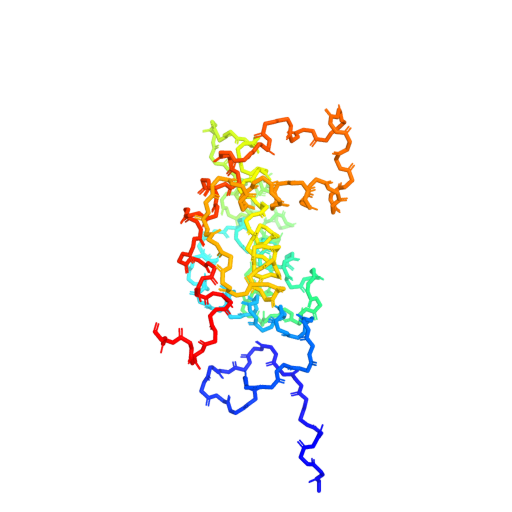A . GLY A 1 95 ? 12.882 4.148 -11.888 1.00 93.56 95 GLY A CA 1
ATOM 775 C C . GLY A 1 95 ? 13.169 4.363 -10.401 1.00 93.56 95 GLY A C 1
ATOM 776 O O . GLY A 1 95 ? 13.320 3.427 -9.609 1.00 93.56 95 GLY A O 1
ATOM 777 N N . ARG A 1 96 ? 13.220 5.630 -9.989 1.00 91.56 96 ARG A N 1
ATOM 778 C CA . ARG A 1 96 ? 13.341 5.956 -8.565 1.00 91.56 96 ARG A CA 1
ATOM 779 C C . ARG A 1 96 ? 11.987 5.822 -7.869 1.00 91.56 96 ARG A C 1
ATOM 781 O O . ARG A 1 96 ? 11.018 6.423 -8.325 1.00 91.56 96 ARG A O 1
ATOM 788 N N . PRO A 1 97 ? 11.915 5.137 -6.712 1.00 87.31 97 PRO A N 1
ATOM 789 C CA . PRO A 1 97 ? 10.652 4.922 -6.007 1.00 87.31 97 PRO A CA 1
ATOM 790 C C . PRO A 1 97 ? 10.024 6.222 -5.500 1.00 87.31 97 PRO A C 1
ATOM 792 O O . PRO A 1 97 ? 8.806 6.340 -5.410 1.00 87.31 97 PRO A O 1
ATOM 795 N N . TYR A 1 98 ? 10.860 7.207 -5.169 1.00 87.31 98 TYR A N 1
ATOM 796 C CA . TYR A 1 98 ? 10.422 8.493 -4.653 1.00 87.31 98 TYR A CA 1
ATOM 797 C C . TYR A 1 98 ? 11.206 9.626 -5.319 1.00 87.31 98 TYR A C 1
ATOM 799 O O . TYR A 1 98 ? 12.429 9.512 -5.473 1.00 87.31 98 TYR A O 1
ATOM 807 N N . PRO A 1 99 ? 10.551 10.752 -5.652 1.00 84.62 99 PRO A N 1
ATOM 808 C CA . PRO A 1 99 ? 11.240 11.952 -6.099 1.00 84.62 99 PRO A CA 1
ATOM 809 C C . PRO A 1 99 ? 12.275 12.431 -5.077 1.00 84.62 99 PRO A C 1
ATOM 811 O O . PRO A 1 99 ? 12.119 12.266 -3.859 1.00 84.62 99 PRO A O 1
ATOM 814 N N . LYS A 1 100 ? 13.332 13.088 -5.561 1.00 85.75 100 LYS A N 1
ATOM 815 C CA . LYS A 1 100 ? 14.314 13.734 -4.682 1.00 85.75 100 LYS A CA 1
ATOM 816 C C . LYS A 1 100 ? 13.609 14.764 -3.790 1.00 85.75 100 LYS A C 1
ATOM 818 O O . LYS A 1 100 ? 12.819 15.561 -4.277 1.00 85.75 100 LYS A O 1
ATOM 823 N N . GLY A 1 101 ? 13.921 14.751 -2.493 1.00 87.12 101 GLY A N 1
ATOM 824 C CA . GLY A 1 101 ? 13.283 15.625 -1.499 1.00 87.12 101 GLY A CA 1
ATOM 825 C C . GLY A 1 101 ? 12.078 15.000 -0.792 1.00 87.12 101 GLY A C 1
ATOM 826 O O . GLY A 1 101 ? 11.538 15.605 0.128 1.00 87.12 101 GLY A O 1
ATOM 827 N N . THR A 1 102 ? 11.686 13.774 -1.150 1.00 87.88 102 THR A N 1
ATOM 828 C CA . THR A 1 102 ? 10.614 13.063 -0.444 1.00 87.88 102 THR A CA 1
ATOM 829 C C . THR A 1 102 ? 11.005 12.768 1.005 1.00 87.88 102 THR A C 1
ATOM 831 O O . THR A 1 102 ? 12.001 12.093 1.282 1.00 87.88 102 THR A O 1
ATOM 834 N N . HIS A 1 103 ? 10.187 13.225 1.954 1.00 88.19 103 HIS A N 1
ATOM 835 C CA . HIS A 1 103 ? 10.384 12.967 3.378 1.00 88.19 103 HIS A CA 1
ATOM 836 C C . HIS A 1 103 ? 9.940 11.543 3.746 1.00 88.19 103 HIS A C 1
ATOM 838 O O . HIS A 1 103 ? 8.821 11.317 4.202 1.00 88.19 103 HIS A O 1
ATOM 844 N N . LEU A 1 104 ? 10.843 10.564 3.604 1.00 85.81 104 LEU A N 1
ATOM 845 C CA . LEU A 1 104 ? 10.560 9.138 3.855 1.00 85.81 104 LEU A CA 1
ATOM 846 C C . LEU A 1 104 ? 9.970 8.848 5.245 1.00 85.81 104 LEU A C 1
ATOM 848 O O . LEU A 1 104 ? 9.234 7.879 5.417 1.00 85.81 104 LEU A O 1
ATOM 852 N N . ARG A 1 105 ? 10.278 9.677 6.250 1.00 82.69 105 ARG A N 1
ATOM 853 C CA . ARG A 1 105 ? 9.696 9.550 7.593 1.00 82.69 105 ARG A CA 1
ATOM 854 C C . ARG A 1 105 ? 8.181 9.769 7.587 1.00 82.69 105 ARG A C 1
ATOM 856 O O . ARG A 1 105 ? 7.486 9.054 8.301 1.00 82.69 105 ARG A O 1
ATOM 863 N N . THR A 1 106 ? 7.685 10.707 6.784 1.00 83.12 106 THR A N 1
ATOM 864 C CA . THR A 1 106 ? 6.250 10.974 6.624 1.00 83.12 106 THR A CA 1
ATOM 865 C C . THR A 1 106 ? 5.567 9.795 5.940 1.00 83.12 106 THR A C 1
ATOM 867 O O . THR A 1 106 ? 4.625 9.235 6.493 1.00 83.12 106 THR A O 1
ATOM 870 N N . LEU A 1 107 ? 6.134 9.304 4.831 1.00 83.19 107 LEU A N 1
ATOM 871 C CA . LEU A 1 107 ? 5.589 8.147 4.108 1.00 83.19 107 LEU A CA 1
ATOM 872 C C . LEU A 1 107 ? 5.508 6.878 4.968 1.00 83.19 107 LEU A C 1
ATOM 874 O O . LEU A 1 107 ? 4.553 6.110 4.871 1.00 83.19 107 LEU A O 1
ATOM 878 N N . ARG A 1 108 ? 6.490 6.653 5.851 1.00 84.56 108 ARG A N 1
ATOM 879 C CA . ARG A 1 108 ? 6.455 5.525 6.799 1.00 84.56 108 ARG A CA 1
ATOM 880 C C . ARG A 1 108 ? 5.257 5.589 7.745 1.00 84.56 108 ARG A C 1
ATOM 882 O O . ARG A 1 108 ? 4.733 4.535 8.089 1.00 84.56 108 ARG A O 1
ATOM 889 N N . LYS A 1 109 ? 4.838 6.789 8.161 1.00 83.56 109 LYS A N 1
ATOM 890 C CA . LYS A 1 109 ? 3.651 6.976 9.006 1.00 83.56 109 LYS A CA 1
ATOM 891 C C . LYS A 1 109 ? 2.374 6.793 8.199 1.00 83.56 109 LYS A C 1
ATOM 893 O O . LYS A 1 109 ? 1.505 6.042 8.619 1.00 83.56 109 LYS A O 1
ATOM 898 N N . GLU A 1 110 ? 2.296 7.404 7.020 1.00 85.06 110 GLU A N 1
ATOM 899 C CA . GLU A 1 110 ? 1.130 7.292 6.135 1.00 85.06 110 GLU A CA 1
ATOM 900 C C . GLU A 1 110 ? 0.848 5.848 5.720 1.00 85.06 110 GLU A C 1
ATOM 902 O O . GLU A 1 110 ? -0.309 5.455 5.614 1.00 85.06 110 GLU A O 1
ATOM 907 N N . ARG A 1 111 ? 1.882 5.009 5.577 1.00 84.75 111 ARG A N 1
ATOM 908 C CA . ARG A 1 111 ? 1.725 3.572 5.301 1.00 84.75 111 ARG A CA 1
ATOM 909 C C . ARG A 1 111 ? 0.896 2.821 6.355 1.00 84.75 111 ARG A C 1
ATOM 911 O O . ARG A 1 111 ? 0.392 1.751 6.039 1.00 84.75 111 ARG A O 1
ATOM 918 N N . LEU A 1 112 ? 0.738 3.363 7.564 1.00 86.50 112 LEU A N 1
ATOM 919 C CA . LEU A 1 112 ? -0.034 2.755 8.655 1.00 86.50 112 LEU A CA 1
ATOM 920 C C . LEU A 1 112 ? -1.548 2.965 8.524 1.00 86.50 112 LEU A C 1
ATOM 922 O O . LEU A 1 112 ? -2.302 2.514 9.387 1.00 86.50 112 LEU A O 1
ATOM 926 N N . TRP A 1 113 ? -2.007 3.665 7.481 1.00 88.88 113 TRP A N 1
ATOM 927 C CA . TRP A 1 113 ? -3.426 3.939 7.283 1.00 88.88 113 TRP A CA 1
ATOM 928 C C . TRP A 1 113 ? -4.317 2.676 7.297 1.00 88.88 113 TRP A C 1
ATOM 930 O O . TRP A 1 113 ? -5.366 2.743 7.940 1.00 88.88 113 TRP A O 1
ATOM 940 N N . PRO A 1 114 ? -3.952 1.513 6.701 1.00 84.50 114 PRO A N 1
ATOM 941 C CA . PRO A 1 114 ? -4.819 0.337 6.742 1.00 84.50 114 PRO A CA 1
ATOM 942 C C . PRO A 1 114 ? -5.031 -0.159 8.174 1.00 84.50 114 PRO A C 1
ATOM 944 O O . PRO A 1 114 ? -6.162 -0.418 8.576 1.00 84.50 114 PRO A O 1
ATOM 947 N N . GLU A 1 115 ? -3.962 -0.251 8.970 1.00 86.62 115 GLU A N 1
ATOM 948 C CA . GLU A 1 115 ? -4.039 -0.678 10.366 1.00 86.62 115 GLU A CA 1
ATOM 949 C C . GLU A 1 115 ? -4.835 0.307 11.222 1.00 86.62 115 GLU A C 1
ATOM 951 O O . GLU A 1 115 ? -5.619 -0.125 12.065 1.00 86.62 115 GLU A O 1
ATOM 956 N N . ILE A 1 116 ? -4.690 1.614 10.977 1.00 91.69 116 ILE A N 1
ATOM 957 C CA . ILE A 1 116 ? -5.491 2.652 11.638 1.00 91.69 116 ILE A CA 1
ATOM 958 C C . ILE A 1 116 ? -6.984 2.412 11.387 1.00 91.69 116 ILE A C 1
ATOM 960 O O . ILE A 1 116 ? -7.762 2.377 12.339 1.00 91.69 116 ILE A O 1
ATOM 964 N N . HIS A 1 117 ? -7.384 2.195 10.130 1.00 90.94 117 HIS A N 1
ATOM 965 C CA . HIS A 1 117 ? -8.787 1.956 9.772 1.00 90.94 117 HIS A CA 1
ATOM 966 C C . HIS A 1 117 ? -9.318 0.622 10.301 1.00 90.94 117 HIS A C 1
ATOM 968 O O . HIS A 1 117 ? -10.451 0.566 10.775 1.00 90.94 117 HIS A O 1
ATOM 974 N N . LEU A 1 118 ? -8.508 -0.440 10.292 1.00 86.12 118 LEU A N 1
ATOM 975 C CA . LEU A 1 118 ? -8.889 -1.734 10.868 1.00 86.12 118 LEU A CA 1
ATOM 976 C C . LEU A 1 118 ? -9.104 -1.645 12.384 1.00 86.12 118 LEU A C 1
ATOM 978 O O . LEU A 1 118 ? -10.090 -2.172 12.897 1.00 86.12 118 LEU A O 1
ATOM 982 N N . ILE A 1 119 ? -8.213 -0.962 13.107 1.00 91.31 119 ILE A N 1
ATOM 983 C CA . ILE A 1 119 ? -8.354 -0.749 14.553 1.00 91.31 119 ILE A CA 1
ATOM 984 C C . ILE A 1 119 ? -9.574 0.129 14.846 1.00 91.31 119 ILE A C 1
ATOM 986 O O . ILE A 1 119 ? -10.367 -0.215 15.720 1.00 91.31 119 ILE A O 1
ATOM 990 N N . ALA A 1 120 ? -9.747 1.227 14.103 1.00 92.38 120 ALA A N 1
ATOM 991 C CA . ALA A 1 120 ? -10.891 2.123 14.241 1.00 92.38 120 ALA A CA 1
ATOM 992 C C . ALA A 1 120 ? -12.219 1.381 14.033 1.00 92.38 120 ALA A C 1
ATOM 994 O O . ALA A 1 120 ? -13.129 1.505 14.850 1.00 92.38 120 ALA A O 1
ATOM 995 N N . ARG A 1 121 ? -12.307 0.548 12.990 1.00 89.12 121 ARG A N 1
ATOM 996 C CA . ARG A 1 121 ? -13.481 -0.287 12.728 1.00 89.12 121 ARG A CA 1
ATOM 997 C C . ARG A 1 121 ? -13.763 -1.249 13.879 1.00 89.12 121 ARG A C 1
ATOM 999 O O . ARG A 1 121 ? -14.882 -1.267 14.365 1.00 89.12 121 ARG A O 1
ATOM 1006 N N . ARG A 1 122 ? -12.752 -1.969 14.378 1.00 88.75 122 ARG A N 1
ATOM 1007 C CA . ARG A 1 122 ? -12.920 -2.881 15.526 1.00 88.75 122 ARG A CA 1
ATOM 1008 C C . ARG A 1 122 ? -13.428 -2.162 16.776 1.00 88.75 122 ARG A C 1
ATOM 1010 O O . ARG A 1 122 ? -14.297 -2.683 17.457 1.00 88.75 122 ARG A O 1
ATOM 1017 N N . LEU A 1 123 ? -12.932 -0.956 17.056 1.00 91.44 123 LEU A N 1
ATOM 1018 C CA . LEU A 1 123 ? -13.416 -0.152 18.183 1.00 91.44 123 LEU A CA 1
ATOM 1019 C C . LEU A 1 123 ? -14.886 0.265 18.033 1.00 91.44 123 LEU A C 1
ATOM 1021 O O . LEU A 1 123 ? -15.597 0.339 19.033 1.00 91.44 123 LEU A O 1
ATOM 1025 N N . LEU A 1 124 ? -15.331 0.551 16.808 1.00 90.50 124 LEU A N 1
ATOM 1026 C CA . LEU A 1 124 ? -16.733 0.858 16.513 1.00 90.50 124 LEU A CA 1
ATOM 1027 C C . LEU A 1 124 ? -17.608 -0.402 16.524 1.00 90.50 124 LEU A C 1
ATOM 1029 O O . LEU A 1 124 ? -18.755 -0.331 16.946 1.00 90.50 124 LEU A O 1
ATOM 1033 N N . ASP A 1 125 ? -17.075 -1.554 16.121 1.00 88.00 125 ASP A N 1
ATOM 1034 C CA . ASP A 1 125 ? -17.778 -2.838 16.205 1.00 88.00 125 ASP A CA 1
ATOM 1035 C C . ASP A 1 125 ? -17.961 -3.275 17.676 1.00 88.00 125 ASP A C 1
ATOM 1037 O O . ASP A 1 125 ? -19.007 -3.809 18.038 1.00 88.00 125 ASP A O 1
ATOM 1041 N N . GLU A 1 126 ? -16.979 -2.999 18.546 1.00 91.25 126 GLU A N 1
ATOM 1042 C CA . GLU A 1 126 ? -17.057 -3.228 20.000 1.00 91.25 126 GLU A CA 1
ATOM 1043 C C . GLU A 1 126 ? -18.096 -2.322 20.687 1.00 91.25 126 GLU A C 1
ATOM 1045 O O . GLU A 1 126 ? -18.745 -2.736 21.649 1.00 91.25 126 GLU A O 1
ATOM 1050 N N . ASN A 1 127 ? -18.258 -1.081 20.215 1.00 90.75 127 ASN A N 1
ATOM 1051 C CA . ASN A 1 127 ? -19.269 -0.148 20.707 1.00 90.75 127 ASN A CA 1
ATOM 1052 C C . ASN A 1 127 ? -19.693 0.835 19.607 1.00 90.75 127 ASN A C 1
ATOM 1054 O O . ASN A 1 127 ? -19.083 1.891 19.422 1.00 90.75 127 ASN A O 1
ATOM 1058 N N . SER A 1 128 ? -20.798 0.524 18.928 1.00 88.56 128 SER A N 1
ATOM 1059 C CA . SER A 1 128 ? -21.275 1.301 17.779 1.00 88.56 128 SER A CA 1
ATOM 1060 C C . SER A 1 128 ? -21.795 2.695 18.132 1.00 88.56 128 SER A C 1
ATOM 1062 O O . SER A 1 128 ? -21.944 3.530 17.245 1.00 88.56 128 SER A O 1
ATOM 1064 N N . ALA A 1 129 ? -22.095 2.956 19.409 1.00 91.19 129 ALA A N 1
ATOM 1065 C CA . ALA A 1 129 ? -22.528 4.268 19.891 1.00 91.19 129 ALA A CA 1
ATOM 1066 C C . ALA A 1 129 ? -21.348 5.169 20.299 1.00 91.19 129 ALA A C 1
ATOM 1068 O O . ALA A 1 129 ? -21.557 6.311 20.713 1.00 91.19 129 ALA A O 1
ATOM 1069 N N . ARG A 1 130 ? -20.110 4.665 20.216 1.00 90.44 130 ARG A N 1
ATOM 1070 C CA . ARG A 1 130 ? -18.918 5.417 20.599 1.00 90.44 130 ARG A CA 1
ATOM 1071 C C . ARG A 1 130 ? -18.719 6.628 19.671 1.00 90.44 130 ARG A C 1
ATOM 1073 O O . ARG A 1 130 ? -18.659 6.448 18.454 1.00 90.44 130 ARG A O 1
ATOM 1080 N N . PRO A 1 131 ? -18.563 7.849 20.210 1.00 94.31 131 PRO A N 1
ATOM 1081 C CA . PRO A 1 131 ? -18.257 9.020 19.395 1.00 94.31 131 PRO A CA 1
ATOM 1082 C C . PRO A 1 131 ? -16.847 8.927 18.789 1.00 94.31 131 PRO A C 1
ATOM 1084 O O . PRO A 1 131 ? -15.909 8.466 19.439 1.00 94.31 131 PRO A O 1
ATOM 1087 N N . ILE A 1 132 ? -16.690 9.391 17.543 1.00 94.38 132 ILE A N 1
ATOM 1088 C CA . ILE A 1 132 ? -15.385 9.525 16.869 1.00 94.38 132 ILE A CA 1
ATOM 1089 C C . ILE A 1 132 ? -14.791 10.890 17.243 1.00 94.38 132 ILE A C 1
ATOM 1091 O O . ILE A 1 132 ? -14.843 11.849 16.472 1.00 94.38 132 ILE A O 1
ATOM 1095 N N . ASP A 1 133 ? -14.277 10.982 18.466 1.00 95.81 133 ASP A N 1
ATOM 1096 C CA . ASP A 1 133 ? -13.680 12.188 19.045 1.00 95.81 133 ASP A CA 1
ATOM 1097 C C . ASP A 1 133 ? -12.178 12.013 19.339 1.00 95.81 133 ASP A C 1
ATOM 1099 O O . ASP A 1 133 ? -11.525 11.086 18.858 1.00 95.81 133 ASP A O 1
ATOM 1103 N N . GLU A 1 134 ? -11.593 12.927 20.114 1.00 94.81 134 GLU A N 1
ATOM 1104 C CA . GLU A 1 134 ? -10.177 12.861 20.486 1.00 94.81 134 GLU A CA 1
ATOM 1105 C C . GLU A 1 134 ? -9.826 11.567 21.243 1.00 94.81 134 GLU A C 1
ATOM 1107 O O . GLU A 1 134 ? -8.829 10.919 20.916 1.00 94.81 134 GLU A O 1
ATOM 1112 N N . SER A 1 135 ? -10.691 11.144 22.171 1.00 94.50 135 SER A N 1
ATOM 1113 C CA . SER A 1 135 ? -10.495 9.945 22.993 1.00 94.50 135 SER A CA 1
ATOM 1114 C C . SER A 1 135 ? -10.558 8.655 22.170 1.00 94.50 135 SER A C 1
ATOM 1116 O O . SER A 1 135 ? -9.888 7.664 22.477 1.00 94.50 135 SER A O 1
ATOM 1118 N N . PHE A 1 136 ? -11.341 8.658 21.087 1.00 96.00 136 PHE A N 1
ATOM 1119 C CA . PHE A 1 136 ? -11.367 7.566 20.121 1.00 96.00 136 PHE A CA 1
ATOM 1120 C C . PHE A 1 136 ? -9.992 7.371 19.475 1.00 96.00 136 PHE A C 1
ATOM 1122 O O . PHE A 1 136 ? -9.470 6.255 19.449 1.00 96.00 136 PHE A O 1
ATOM 1129 N N . PHE A 1 137 ? -9.370 8.453 19.003 1.00 96.19 137 PHE A N 1
ATOM 1130 C CA . PHE A 1 137 ? -8.064 8.378 18.348 1.00 96.19 137 PHE A CA 1
ATOM 1131 C C . PHE A 1 137 ? -6.913 8.104 19.317 1.00 96.19 137 PHE A C 1
ATOM 1133 O O . PHE A 1 137 ? -5.929 7.487 18.902 1.00 96.19 137 PHE A O 1
ATOM 1140 N N . ASP A 1 138 ? -7.042 8.475 20.592 1.00 94.38 138 ASP A N 1
ATOM 1141 C CA . ASP A 1 138 ? -6.115 8.025 21.635 1.00 94.38 138 ASP A CA 1
ATOM 1142 C C . ASP A 1 138 ? -6.114 6.493 21.742 1.00 94.38 138 ASP A C 1
ATOM 1144 O O . ASP A 1 138 ? -5.054 5.869 21.658 1.00 94.38 138 ASP A O 1
ATOM 1148 N N . SER A 1 139 ? -7.298 5.869 21.802 1.00 94.06 139 SER A N 1
ATOM 1149 C CA . SER A 1 139 ? -7.415 4.404 21.827 1.00 94.06 139 SER A CA 1
ATOM 1150 C C . SER A 1 139 ? -6.877 3.737 20.557 1.00 94.06 139 SER A C 1
ATOM 1152 O O . SER A 1 139 ? -6.246 2.681 20.633 1.00 94.06 139 SER A O 1
ATOM 1154 N N . VAL A 1 140 ? -7.100 4.333 19.378 1.00 94.19 140 VAL A N 1
ATOM 1155 C CA . VAL A 1 140 ? -6.534 3.812 18.121 1.00 94.19 140 VAL A CA 1
ATOM 1156 C C . VAL A 1 140 ? -5.006 3.870 18.157 1.00 94.19 140 VAL A C 1
ATOM 1158 O O . VAL A 1 140 ? -4.348 2.886 17.816 1.00 94.19 140 VAL A O 1
ATOM 1161 N N . ALA A 1 141 ? -4.432 4.999 18.582 1.00 92.12 141 ALA A N 1
ATOM 1162 C CA . ALA A 1 141 ? -2.986 5.181 18.657 1.00 92.12 141 ALA A CA 1
ATOM 1163 C C . ALA A 1 141 ? -2.335 4.198 19.641 1.00 92.12 141 ALA A C 1
ATOM 1165 O O . ALA A 1 141 ? -1.304 3.605 19.318 1.00 92.12 141 ALA A O 1
ATOM 1166 N N . GLU A 1 142 ? -2.946 3.988 20.807 1.00 91.25 142 GLU A N 1
ATOM 1167 C CA . GLU A 1 142 ? -2.485 3.027 21.811 1.00 91.25 142 GLU A CA 1
ATOM 1168 C C . GLU A 1 142 ? -2.463 1.596 21.257 1.00 91.25 142 GLU A C 1
ATOM 1170 O O . GLU A 1 142 ? -1.414 0.943 21.260 1.00 91.25 142 GLU A O 1
ATOM 1175 N N . ARG A 1 143 ? -3.582 1.132 20.681 1.00 91.56 143 ARG A N 1
ATOM 1176 C CA . ARG A 1 143 ? -3.668 -0.209 20.079 1.00 91.56 143 ARG A CA 1
ATOM 1177 C C . ARG A 1 143 ? -2.688 -0.390 18.924 1.00 91.56 143 ARG A C 1
ATOM 1179 O O . ARG A 1 143 ? -2.105 -1.463 18.778 1.00 91.56 143 ARG A O 1
ATOM 1186 N N . LEU A 1 144 ? -2.476 0.646 18.114 1.00 89.00 144 LEU A N 1
ATOM 1187 C CA . LEU A 1 144 ? -1.526 0.595 17.007 1.00 89.00 144 LEU A CA 1
ATOM 1188 C C . LEU A 1 144 ? -0.079 0.460 17.500 1.00 89.00 144 LEU A C 1
ATOM 1190 O O . LEU A 1 144 ? 0.685 -0.316 16.926 1.00 89.00 144 LEU A O 1
ATOM 1194 N N . ARG A 1 145 ? 0.302 1.166 18.574 1.00 86.12 145 ARG A N 1
ATOM 1195 C CA . ARG A 1 145 ? 1.635 1.020 19.189 1.00 86.12 145 ARG A CA 1
ATOM 1196 C C . ARG A 1 145 ? 1.840 -0.381 19.752 1.00 86.12 145 ARG A C 1
ATOM 1198 O O . ARG A 1 145 ? 2.878 -0.979 19.469 1.00 86.12 145 ARG A O 1
ATOM 1205 N N . ALA A 1 146 ? 0.840 -0.913 20.457 1.00 86.06 146 ALA A N 1
ATOM 1206 C CA . ALA A 1 146 ? 0.864 -2.278 20.976 1.00 86.06 146 ALA A CA 1
ATOM 1207 C C . ALA A 1 146 ? 1.028 -3.307 19.842 1.00 86.06 146 ALA A C 1
ATOM 1209 O O . ALA A 1 146 ? 1.918 -4.152 19.899 1.00 86.06 146 ALA A O 1
ATOM 1210 N N . LEU A 1 147 ? 0.250 -3.178 18.759 1.00 84.06 147 LEU A N 1
ATOM 1211 C CA . LEU A 1 147 ? 0.321 -4.065 17.591 1.00 84.06 147 LEU A CA 1
ATOM 1212 C C . LEU A 1 147 ? 1.700 -4.057 16.917 1.00 84.06 147 LEU A C 1
ATOM 1214 O O . LEU A 1 147 ? 2.155 -5.078 16.408 1.00 84.06 147 LEU A O 1
ATOM 1218 N N . LYS A 1 148 ? 2.354 -2.896 16.863 1.00 80.75 148 LYS A N 1
ATOM 1219 C CA . LYS A 1 148 ? 3.649 -2.734 16.193 1.00 80.75 148 LYS A CA 1
ATOM 1220 C C . LYS A 1 148 ? 4.846 -3.011 17.106 1.00 80.75 148 LYS A C 1
ATOM 1222 O O . LYS A 1 148 ? 5.975 -2.889 16.635 1.00 80.75 148 LYS A O 1
ATOM 1227 N N . GLY A 1 149 ? 4.623 -3.348 18.379 1.00 74.81 149 GLY A N 1
ATOM 1228 C CA . GLY A 1 149 ? 5.698 -3.512 19.361 1.00 74.81 149 GLY A CA 1
ATOM 1229 C C . GLY A 1 149 ? 6.522 -2.234 19.549 1.00 74.81 149 GLY A C 1
ATOM 1230 O O . GLY A 1 149 ? 7.727 -2.296 19.781 1.00 74.81 149 GLY A O 1
ATOM 1231 N N . ILE A 1 150 ? 5.902 -1.061 19.371 1.00 67.56 150 ILE A N 1
ATOM 1232 C CA . ILE A 1 150 ? 6.587 0.229 19.497 1.00 67.56 150 ILE A CA 1
ATOM 1233 C C . ILE A 1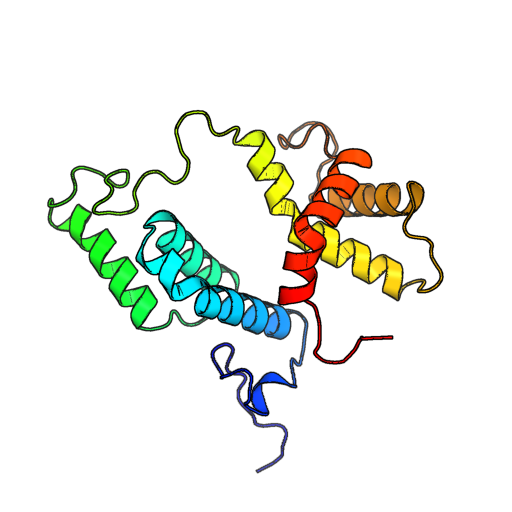 150 ? 6.520 0.651 20.963 1.00 67.56 150 ILE A C 1
ATOM 1235 O O . ILE A 1 150 ? 5.674 1.451 21.357 1.00 67.56 150 ILE A O 1
ATOM 1239 N N . GLU A 1 151 ? 7.447 0.138 21.765 1.00 56.09 151 GLU A N 1
ATOM 1240 C CA . GLU A 1 151 ? 7.785 0.723 23.064 1.00 56.09 151 GLU A CA 1
ATOM 1241 C C . GLU A 1 151 ? 8.703 1.932 22.833 1.00 56.09 151 GLU A C 1
ATOM 1243 O O . GLU A 1 151 ? 9.921 1.854 22.941 1.00 56.09 151 GLU A O 1
ATOM 1248 N N . ASP A 1 152 ? 8.107 3.029 22.367 1.00 53.09 152 ASP A N 1
ATOM 1249 C CA . ASP A 1 152 ? 8.564 4.432 22.358 1.00 53.09 152 ASP A CA 1
ATOM 1250 C C . ASP A 1 152 ? 10.024 4.831 22.000 1.00 53.09 152 ASP A C 1
ATOM 1252 O O . ASP A 1 152 ? 10.325 6.027 21.995 1.00 53.09 152 ASP A O 1
ATOM 1256 N N . ARG A 1 153 ? 10.962 3.933 21.650 1.00 46.00 153 ARG A N 1
ATOM 1257 C CA . ARG A 1 153 ? 12.386 4.318 21.494 1.00 46.00 153 ARG A CA 1
ATOM 1258 C C . ARG A 1 153 ? 13.186 3.741 20.328 1.00 46.00 153 ARG A C 1
ATOM 1260 O O . ARG A 1 153 ? 14.227 4.316 20.033 1.00 46.00 153 ARG A O 1
ATOM 1267 N N . ILE A 1 154 ? 12.753 2.695 19.620 1.00 42.25 154 ILE A N 1
ATOM 1268 C CA . ILE A 1 154 ? 13.666 2.017 18.661 1.00 42.25 154 ILE A CA 1
ATOM 1269 C C . ILE A 1 154 ? 13.186 2.045 17.193 1.00 42.25 154 ILE A C 1
ATOM 1271 O O . ILE A 1 154 ? 13.967 1.839 16.269 1.00 42.25 154 ILE A O 1
ATOM 1275 N N . GLY A 1 155 ? 11.934 2.417 16.921 1.00 46.59 155 GLY A N 1
ATOM 1276 C CA . GLY A 1 155 ? 11.317 2.161 15.613 1.00 46.59 155 GLY A CA 1
ATOM 1277 C C . GLY A 1 155 ? 11.016 3.360 14.712 1.00 46.59 155 GLY A C 1
ATOM 1278 O O . GLY A 1 155 ? 10.007 3.304 14.031 1.00 46.59 155 GLY A O 1
ATOM 1279 N N . GLY A 1 156 ? 11.760 4.475 14.714 1.00 53.16 156 GLY A N 1
ATOM 1280 C CA . GLY A 1 156 ? 11.576 5.579 13.735 1.00 53.16 156 GLY A CA 1
ATOM 1281 C C . GLY A 1 156 ? 10.187 6.265 13.662 1.00 53.16 156 GLY A C 1
ATOM 1282 O O . GLY A 1 156 ? 10.002 7.200 12.881 1.00 53.16 156 GLY A O 1
ATOM 1283 N N . LEU A 1 157 ? 9.227 5.837 14.488 1.00 56.78 157 LEU A N 1
ATOM 1284 C CA . LEU A 1 157 ? 7.821 6.249 14.531 1.00 56.78 157 LEU A CA 1
ATOM 1285 C C . LEU A 1 157 ? 7.535 7.216 15.692 1.00 56.78 157 LEU A C 1
ATOM 1287 O O . LEU A 1 157 ? 6.388 7.391 16.096 1.00 56.78 157 LEU A O 1
ATOM 1291 N N . GLN A 1 158 ? 8.567 7.906 16.194 1.00 62.19 158 GLN A N 1
ATOM 1292 C CA . GLN A 1 158 ? 8.388 9.063 17.076 1.00 62.19 158 GLN A CA 1
ATOM 1293 C C . GLN A 1 158 ? 7.393 10.051 16.442 1.00 62.19 158 GLN A C 1
ATOM 1295 O O . GLN A 1 158 ? 7.571 10.483 15.291 1.00 62.19 158 GLN A O 1
ATOM 1300 N N . GLY A 1 159 ? 6.354 10.403 17.202 1.00 66.19 159 GLY A N 1
ATOM 1301 C CA . GLY A 1 159 ? 5.282 11.301 16.775 1.00 66.19 159 GLY A CA 1
ATOM 1302 C C . GLY A 1 159 ? 4.105 10.612 16.081 1.00 66.19 159 GLY A C 1
ATOM 1303 O O . GLY A 1 159 ? 3.472 11.245 15.241 1.00 66.19 159 GLY A O 1
ATOM 1304 N N . LEU A 1 160 ? 3.824 9.339 16.38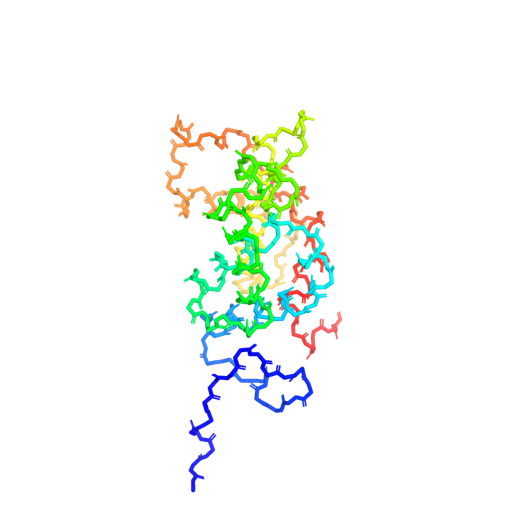5 1.00 77.38 160 LEU A N 1
ATOM 1305 C CA . LEU A 1 160 ? 2.539 8.698 16.078 1.00 77.38 160 LEU A CA 1
ATOM 1306 C C . LEU A 1 160 ? 1.540 8.929 17.231 1.00 77.38 160 LEU A C 1
ATOM 1308 O O . LEU A 1 160 ? 1.110 8.007 17.928 1.00 77.38 160 LEU A O 1
ATOM 1312 N N . GLY A 1 161 ? 1.279 10.204 17.517 1.00 85.25 161 GLY A N 1
ATOM 1313 C CA . GLY A 1 161 ? 0.302 10.637 18.514 1.00 85.25 161 GLY A CA 1
ATOM 1314 C C . GLY A 1 161 ? -1.123 10.616 17.965 1.00 85.25 161 GLY A C 1
ATOM 1315 O O . GLY A 1 161 ? -1.329 10.424 16.767 1.00 85.25 161 GLY A O 1
ATOM 1316 N N . ARG A 1 162 ? -2.092 10.892 18.840 1.00 92.31 162 ARG A N 1
ATOM 1317 C CA . ARG A 1 162 ? -3.509 11.085 18.504 1.00 92.31 162 ARG A CA 1
ATOM 1318 C C . ARG A 1 162 ? -3.723 11.904 17.235 1.00 92.31 162 ARG A C 1
ATOM 1320 O O . ARG A 1 162 ? -4.354 11.426 16.301 1.00 92.31 162 ARG A O 1
ATOM 1327 N N . SER A 1 163 ? -3.162 13.114 17.190 1.00 91.19 163 SER A N 1
ATOM 1328 C CA . SER A 1 163 ? -3.363 14.059 16.085 1.00 91.19 163 SER A CA 1
ATOM 1329 C C . SER A 1 163 ? -2.886 13.502 14.745 1.00 91.19 163 SER A C 1
ATOM 1331 O O . SER A 1 163 ? -3.520 13.739 13.723 1.00 91.19 163 SER A O 1
ATOM 1333 N N . GLU A 1 164 ? -1.804 12.722 14.744 1.00 90.69 164 GLU A N 1
ATOM 1334 C CA . GLU A 1 164 ? -1.267 12.115 13.524 1.00 90.69 164 GLU A CA 1
ATOM 1335 C C . GLU A 1 164 ? -2.133 10.942 13.051 1.00 90.69 164 GLU A C 1
ATOM 1337 O O . GLU A 1 164 ? -2.426 10.828 11.864 1.00 90.69 164 GLU A O 1
ATOM 1342 N N . VAL A 1 165 ? -2.598 10.098 13.978 1.00 93.12 165 VAL A N 1
ATOM 1343 C CA . VAL A 1 165 ? -3.536 9.007 13.668 1.00 93.12 165 VAL A CA 1
ATOM 1344 C C . VAL A 1 165 ? -4.858 9.562 13.144 1.00 93.12 165 VAL A C 1
ATOM 1346 O O . VAL A 1 165 ? -5.366 9.078 12.136 1.00 93.12 165 VAL A O 1
ATOM 1349 N N . GLN A 1 166 ? -5.384 10.605 13.786 1.00 95.31 166 GLN A N 1
ATOM 1350 C CA . GLN A 1 166 ? -6.591 11.309 13.366 1.00 95.31 166 GLN A CA 1
ATOM 1351 C C . GLN A 1 166 ? -6.438 11.899 11.960 1.00 95.31 166 GLN A C 1
ATOM 1353 O O . GLN A 1 166 ? -7.311 11.702 11.114 1.00 95.31 166 GLN A O 1
ATOM 1358 N N . ARG A 1 167 ? -5.319 12.585 11.694 1.00 94.19 167 ARG A N 1
ATOM 1359 C CA . ARG A 1 167 ? -4.997 13.138 10.374 1.00 94.19 167 ARG A CA 1
ATOM 1360 C C . ARG A 1 167 ? -4.997 12.044 9.306 1.00 94.19 167 ARG A C 1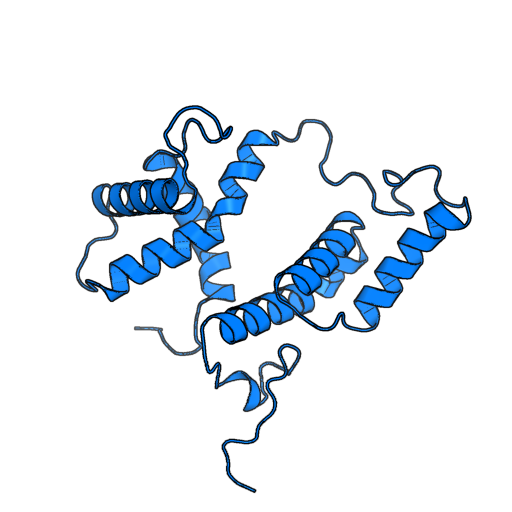
ATOM 1362 O O . ARG A 1 167 ? -5.752 12.142 8.343 1.00 94.19 167 ARG A O 1
ATOM 1369 N N . ILE A 1 168 ? -4.222 10.976 9.514 1.00 92.81 168 ILE A N 1
ATOM 1370 C CA . ILE A 1 168 ? -4.124 9.859 8.562 1.00 92.81 168 ILE A CA 1
ATOM 1371 C C . ILE A 1 168 ? -5.492 9.199 8.357 1.00 92.81 168 ILE A C 1
ATOM 1373 O O . ILE A 1 168 ? -5.858 8.906 7.220 1.00 92.81 168 ILE A O 1
ATOM 1377 N N . TYR A 1 169 ? -6.265 8.983 9.426 1.00 94.00 169 TYR A N 1
ATOM 1378 C CA . TYR A 1 169 ? -7.603 8.396 9.342 1.00 94.00 169 TYR A CA 1
ATOM 1379 C C . TYR A 1 169 ? -8.516 9.194 8.406 1.00 94.00 169 TYR A C 1
ATOM 1381 O O . TYR A 1 169 ? -9.104 8.615 7.493 1.00 94.00 169 TYR A O 1
ATOM 1389 N N . TYR A 1 170 ? -8.602 10.514 8.595 1.00 94.00 170 TYR A N 1
ATOM 1390 C CA . TYR A 1 170 ? -9.475 11.360 7.783 1.00 94.00 170 TYR A CA 1
ATOM 1391 C C . TYR A 1 170 ? -8.966 11.540 6.350 1.00 94.00 170 TYR A C 1
ATOM 1393 O O . TYR A 1 170 ? -9.757 11.395 5.422 1.00 94.00 170 TYR A O 1
ATOM 1401 N N . GLU A 1 171 ? -7.665 11.765 6.147 1.00 91.81 171 GLU A N 1
ATOM 1402 C CA . GLU A 1 171 ? -7.075 11.911 4.804 1.00 91.81 171 GLU A CA 1
ATOM 1403 C C . GLU A 1 171 ? -7.220 10.647 3.946 1.00 91.81 171 GLU A C 1
ATOM 1405 O O . GLU A 1 171 ? -7.290 10.718 2.721 1.00 91.81 171 GLU A O 1
ATOM 1410 N N . THR A 1 172 ? -7.282 9.475 4.578 1.00 88.75 172 THR A N 1
ATOM 1411 C CA . THR A 1 172 ? -7.403 8.189 3.879 1.00 88.75 172 THR A CA 1
ATOM 1412 C C . THR A 1 172 ? -8.802 7.587 3.961 1.00 88.75 172 THR A C 1
ATOM 1414 O O . THR A 1 172 ? -8.994 6.455 3.522 1.00 88.75 172 THR A O 1
ATOM 1417 N N . ARG A 1 173 ? -9.796 8.320 4.482 1.00 88.12 173 ARG A N 1
ATOM 1418 C CA . ARG A 1 173 ? -11.160 7.809 4.684 1.00 88.12 173 ARG A CA 1
ATOM 1419 C C . ARG A 1 173 ? -11.807 7.342 3.386 1.00 88.12 173 ARG A C 1
ATOM 1421 O O . ARG A 1 173 ? -12.364 6.250 3.365 1.00 88.12 173 ARG A O 1
ATOM 1428 N N . ASP A 1 174 ? -11.692 8.108 2.307 1.00 78.69 174 ASP A N 1
ATOM 1429 C CA . ASP A 1 174 ? -12.282 7.733 1.014 1.00 78.69 174 ASP A CA 1
ATOM 1430 C C . ASP A 1 174 ? -11.582 6.512 0.414 1.00 78.69 174 ASP A C 1
ATOM 1432 O O . ASP A 1 174 ? -12.223 5.603 -0.116 1.00 78.69 174 ASP A O 1
ATOM 1436 N N . ARG A 1 175 ? -10.256 6.433 0.580 1.00 76.06 175 ARG A N 1
ATOM 1437 C CA . ARG A 1 175 ? -9.460 5.262 0.192 1.00 76.06 175 ARG A CA 1
ATOM 1438 C C . ARG A 1 175 ? -9.888 4.026 0.980 1.00 76.06 175 ARG A C 1
ATOM 1440 O O . ARG A 1 175 ? -10.055 2.955 0.401 1.00 76.06 175 ARG A O 1
ATOM 1447 N N . ALA A 1 176 ? -10.093 4.180 2.282 1.00 78.06 176 ALA A N 1
ATOM 1448 C CA . ALA A 1 176 ? -10.581 3.127 3.153 1.00 78.06 176 ALA A CA 1
ATOM 1449 C C . ALA A 1 176 ? -12.014 2.723 2.795 1.00 78.06 176 ALA A C 1
ATOM 1451 O O . ALA A 1 176 ? -12.284 1.534 2.698 1.00 78.06 176 ALA A O 1
ATOM 1452 N N . ALA A 1 177 ? -12.913 3.663 2.505 1.00 77.38 177 ALA A N 1
ATOM 1453 C CA . ALA A 1 177 ? -14.271 3.367 2.056 1.00 77.38 177 ALA A CA 1
ATOM 1454 C C . ALA A 1 177 ? -14.275 2.607 0.719 1.00 77.38 177 ALA A C 1
ATOM 1456 O O . ALA A 1 177 ? -15.002 1.631 0.567 1.00 77.38 177 ALA A O 1
ATOM 1457 N N . ALA A 1 178 ? -13.408 2.976 -0.226 1.00 69.31 178 ALA A N 1
ATOM 1458 C CA . ALA A 1 178 ? -13.290 2.291 -1.513 1.00 69.31 178 ALA A CA 1
ATOM 1459 C C . ALA A 1 178 ? -12.728 0.859 -1.412 1.00 69.31 178 ALA A C 1
ATOM 1461 O O . ALA A 1 178 ? -12.928 0.059 -2.337 1.00 69.31 178 ALA A O 1
ATOM 1462 N N . LEU A 1 179 ? -11.996 0.556 -0.333 1.00 65.31 179 LEU A N 1
ATOM 1463 C CA . LEU A 1 179 ? -11.342 -0.732 -0.094 1.00 65.31 179 LEU A CA 1
ATOM 1464 C C . LEU A 1 179 ? -12.138 -1.621 0.873 1.00 65.31 179 LEU A C 1
ATOM 1466 O O . LEU A 1 179 ? -12.311 -2.803 0.599 1.00 65.31 179 LEU A O 1
ATOM 1470 N N . PHE A 1 180 ? -12.659 -1.063 1.963 1.00 66.44 180 PHE A N 1
ATOM 1471 C CA . PHE A 1 180 ? -13.368 -1.774 3.031 1.00 66.44 180 PHE A CA 1
ATOM 1472 C C . PHE A 1 180 ? -14.890 -1.597 3.000 1.00 66.44 180 PHE A C 1
ATOM 1474 O O . PHE A 1 180 ? -15.591 -2.312 3.718 1.00 66.44 180 PHE A O 1
ATOM 1481 N N . GLY A 1 181 ? -15.409 -0.654 2.210 1.00 62.72 181 GLY A N 1
ATOM 1482 C CA . GLY A 1 181 ? -16.842 -0.453 2.047 1.00 62.72 181 GLY A CA 1
ATOM 1483 C C . GLY A 1 181 ? -17.465 -1.647 1.338 1.00 62.72 181 GLY A C 1
ATOM 1484 O O . GLY A 1 181 ? -17.206 -1.902 0.162 1.00 62.72 181 GLY A O 1
ATOM 1485 N N . THR A 1 182 ? -18.302 -2.390 2.053 1.00 45.34 182 THR A N 1
ATOM 1486 C CA . THR A 1 182 ? -19.268 -3.285 1.426 1.00 45.34 182 THR A CA 1
ATOM 1487 C C . THR A 1 182 ? -20.290 -2.438 0.669 1.00 45.34 182 THR A C 1
ATOM 1489 O O . THR A 1 182 ? -20.743 -1.404 1.166 1.00 45.34 182 THR A O 1
ATOM 1492 N N . ALA A 1 183 ? -20.687 -2.874 -0.529 1.00 39.59 183 ALA A N 1
ATOM 1493 C CA . ALA A 1 183 ? -21.921 -2.396 -1.142 1.00 39.59 183 ALA A CA 1
ATOM 1494 C C . ALA A 1 183 ? -23.075 -2.776 -0.195 1.00 39.59 183 ALA A C 1
ATOM 1496 O O . ALA A 1 183 ? -23.506 -3.925 -0.193 1.00 39.59 183 ALA A O 1
ATOM 1497 N N . GLY A 1 184 ? -23.497 -1.869 0.690 1.00 37.66 184 GLY A N 1
ATOM 1498 C CA . GLY A 1 184 ? -24.588 -2.168 1.621 1.00 37.66 184 GLY A CA 1
ATOM 1499 C C . GLY A 1 184 ? -24.743 -1.286 2.857 1.00 37.66 184 GLY A C 1
ATOM 1500 O O . GLY A 1 184 ? -25.842 -1.254 3.395 1.00 37.66 184 GLY A O 1
ATOM 1501 N N . ASN A 1 185 ? -23.730 -0.535 3.299 1.00 35.91 185 ASN A N 1
ATOM 1502 C CA . ASN A 1 185 ? -23.877 0.329 4.481 1.00 35.91 185 ASN A CA 1
ATOM 1503 C C . ASN A 1 185 ? -23.918 1.815 4.109 1.00 35.91 185 ASN A C 1
ATOM 1505 O O . ASN A 1 185 ? -23.049 2.598 4.479 1.00 35.91 185 ASN A O 1
ATOM 1509 N N . SER A 1 186 ? -24.968 2.189 3.382 1.00 31.28 186 SER A N 1
ATOM 1510 C CA . SER A 1 186 ? -25.530 3.538 3.441 1.00 31.28 186 SER A CA 1
ATOM 1511 C C . SER A 1 186 ? -26.710 3.472 4.409 1.00 31.28 186 SER A C 1
ATOM 1513 O O . SER A 1 186 ? -27.773 2.967 4.053 1.00 31.28 186 SER A O 1
ATOM 1515 N N . ARG A 1 187 ? -26.495 3.900 5.651 1.00 33.66 187 ARG A N 1
ATOM 1516 C CA . ARG A 1 187 ? -27.567 4.329 6.552 1.00 33.66 187 ARG A CA 1
ATOM 1517 C C . ARG A 1 187 ? -27.377 5.807 6.823 1.00 33.66 187 ARG A C 1
ATOM 1519 O O . ARG A 1 187 ? -26.199 6.200 6.976 1.00 33.66 187 ARG A O 1
#

Foldseek 3Di:
DDPPPDDQDLLDDPPDPSLVDDPDPLSLLSNLLNVVCVVCVVVLLQALLSLVVNVVSCVVSVHDDDPVSVVSQCQQVVCVVVVVAVDCCGSSHRNDNDDPPDPVLLVVLLVCLVLLVVLLVVVCVVPVPDDPDLVSLQSSLVVSCVVVVPPPPDDSNPPSHSVSSVVSNVVCVVVCCSRVPDPPPDD

Sequence (187 aa):
MSADDQVFDPWAPIESEAARRYRNDHELMQGVIARGITRRRSEIEKSGFEVMQAVADCARYELVIPPWLADEFKRRFNAVRNHVASSWDDEQSFGRPYPKGTHLRTLRKERLWPEIHLIARRLLDENSARPIDESFFDSVAERLRALKGIEDRIGGLQGLGRSEVQRIYYETRDRAAALFGTAGNSR

Radius of gyration: 19.54 Å; chains: 1; bounding box: 50×46×45 Å

Secondary structure (DSSP, 8-state):
--TT-----TT--TTSGGGG---SHHHHHHHHHHHHHHHTHHHHHH-HHHHHHHHHHHHHTTPPPPHHHHHHHHHHHHHHHTTSSSSTTSTTTT--SS-TT--HHHHHHHTTHHHHHHHHHHHHHH-TT---SHHHHHHHHHHHHHHTT--SSSSS-TT--HHHHHHHHHHTHHHHHHHH--TT---

pLDDT: mean 83.62, std 15.69, range [31.28, 98.31]